Protein AF-A0A1I9G274-F1 (afdb_monomer)

Structure (mmCIF, N/CA/C/O backbone):
data_AF-A0A1I9G274-F1
#
_entry.id   AF-A0A1I9G274-F1
#
loop_
_atom_site.group_PDB
_atom_site.id
_atom_site.type_symbol
_atom_site.label_atom_id
_atom_site.label_alt_id
_atom_site.label_comp_id
_atom_site.label_asym_id
_atom_site.label_entity_id
_atom_site.label_seq_id
_atom_site.pdbx_PDB_ins_code
_atom_site.Cartn_x
_atom_site.Cartn_y
_atom_site.Cartn_z
_atom_site.occupancy
_atom_site.B_iso_or_equiv
_atom_site.auth_seq_id
_atom_site.auth_comp_id
_atom_site.auth_asym_id
_atom_site.auth_atom_id
_atom_site.pdbx_PDB_model_num
ATOM 1 N N . MET A 1 1 ? 19.471 -47.662 30.808 1.00 56.09 1 MET A N 1
ATOM 2 C CA . MET A 1 1 ? 19.824 -46.931 29.565 1.00 56.09 1 MET A CA 1
ATOM 3 C C . MET A 1 1 ? 18.676 -46.745 28.560 1.00 56.09 1 MET A C 1
ATOM 5 O O . MET A 1 1 ? 18.813 -45.872 27.722 1.00 56.09 1 MET A O 1
ATOM 9 N N . LYS A 1 2 ? 17.544 -47.475 28.617 1.00 68.25 2 LYS A N 1
ATOM 10 C CA . LYS A 1 2 ? 16.460 -47.342 27.610 1.00 68.25 2 LYS A CA 1
ATOM 11 C C . LYS A 1 2 ? 15.503 -46.151 27.814 1.00 68.25 2 LYS A C 1
ATOM 13 O O . LYS A 1 2 ? 15.007 -45.606 26.842 1.00 68.25 2 LYS A O 1
ATOM 18 N N . ILE A 1 3 ? 15.271 -45.723 29.058 1.00 71.00 3 ILE A N 1
ATOM 19 C CA . ILE A 1 3 ? 14.268 -44.688 29.387 1.00 71.00 3 ILE A CA 1
ATOM 20 C C . ILE A 1 3 ? 14.745 -43.277 29.003 1.00 71.00 3 ILE A C 1
ATOM 22 O O . ILE A 1 3 ? 13.979 -42.500 28.449 1.00 71.00 3 ILE A O 1
ATOM 26 N N . ILE A 1 4 ? 16.029 -42.972 29.219 1.00 74.38 4 ILE A N 1
ATOM 27 C CA . ILE A 1 4 ? 16.619 -41.659 28.901 1.00 74.38 4 ILE A CA 1
ATOM 28 C C . ILE A 1 4 ? 16.580 -4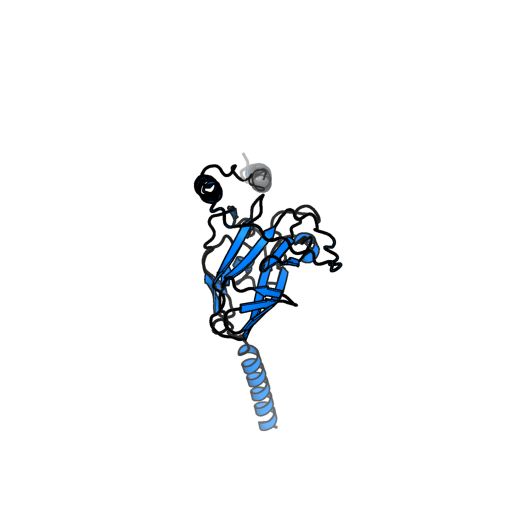1.386 27.388 1.00 74.38 4 ILE A C 1
ATOM 30 O O . ILE A 1 4 ? 16.233 -40.283 26.981 1.00 74.38 4 ILE A O 1
ATOM 34 N N . GLY A 1 5 ? 16.845 -42.403 26.559 1.00 71.25 5 GLY A N 1
ATOM 35 C CA . GLY A 1 5 ? 16.774 -42.274 25.099 1.00 71.25 5 GLY A CA 1
ATOM 36 C C . GLY A 1 5 ? 15.351 -42.065 24.568 1.00 71.25 5 GLY A C 1
ATOM 37 O O . GLY A 1 5 ? 15.164 -41.316 23.616 1.00 71.25 5 GLY A O 1
ATOM 38 N N . ILE A 1 6 ? 14.339 -42.666 25.207 1.00 76.06 6 ILE A N 1
ATOM 39 C CA . ILE A 1 6 ? 12.925 -42.469 24.840 1.00 76.06 6 ILE A CA 1
ATOM 40 C C . ILE A 1 6 ? 12.461 -41.058 25.213 1.00 76.06 6 ILE A C 1
ATOM 42 O O . ILE A 1 6 ? 11.791 -40.411 24.415 1.00 76.06 6 ILE A O 1
ATOM 46 N N . ILE A 1 7 ? 12.856 -40.558 26.389 1.00 75.75 7 ILE A N 1
ATOM 47 C CA . ILE A 1 7 ? 12.538 -39.189 26.813 1.00 75.75 7 ILE A CA 1
ATOM 48 C C . ILE A 1 7 ? 13.199 -38.180 25.871 1.00 75.75 7 ILE A C 1
ATOM 50 O O . ILE A 1 7 ? 12.520 -37.284 25.395 1.00 75.75 7 ILE A O 1
ATOM 54 N N . GLN A 1 8 ? 14.480 -38.354 25.525 1.00 73.69 8 GLN A N 1
ATOM 55 C CA . GLN A 1 8 ? 15.159 -37.469 24.571 1.00 73.69 8 GLN A CA 1
ATOM 56 C C . GLN A 1 8 ? 14.501 -37.475 23.186 1.00 73.69 8 GLN A C 1
ATOM 58 O O . GLN A 1 8 ? 14.327 -36.409 22.601 1.00 73.69 8 GLN A O 1
ATOM 63 N N . LEU A 1 9 ? 14.096 -38.643 22.679 1.00 76.00 9 LEU A N 1
ATOM 64 C CA . LEU A 1 9 ? 13.407 -38.742 21.393 1.00 76.00 9 LEU A CA 1
ATOM 65 C C . LEU A 1 9 ? 12.044 -38.036 21.429 1.00 76.00 9 LEU A C 1
ATOM 67 O O . LEU A 1 9 ? 11.754 -37.254 20.529 1.00 76.00 9 LEU A O 1
ATOM 71 N N . LEU A 1 10 ? 11.257 -38.248 22.492 1.00 77.06 10 LEU A N 1
ATOM 72 C CA . LEU A 1 10 ? 9.964 -37.586 22.691 1.00 77.06 10 LEU A CA 1
ATOM 73 C C . LEU A 1 10 ? 10.112 -36.067 22.817 1.00 77.06 10 LEU A C 1
ATOM 75 O O . LEU A 1 10 ? 9.338 -35.333 22.207 1.00 77.06 10 LEU A O 1
ATOM 79 N N . SER A 1 11 ? 11.132 -35.590 23.537 1.00 73.19 11 SER A N 1
ATOM 80 C CA . SER A 1 11 ? 11.445 -34.164 23.655 1.00 73.19 11 SER A CA 1
ATOM 81 C C . SER A 1 11 ? 11.813 -33.549 22.308 1.00 73.19 11 SER A C 1
ATOM 83 O O . SER A 1 11 ? 11.325 -32.474 21.983 1.00 73.19 11 SER A O 1
ATOM 85 N N . ILE A 1 12 ? 12.629 -34.228 21.495 1.00 76.25 12 ILE A N 1
ATOM 86 C CA . ILE A 1 12 ? 13.014 -33.743 20.161 1.00 76.25 12 ILE A CA 1
ATOM 87 C C . ILE A 1 12 ? 11.797 -33.704 19.235 1.00 76.25 12 ILE A C 1
ATOM 89 O O . ILE A 1 12 ? 11.595 -32.702 18.554 1.00 76.25 12 ILE A O 1
ATOM 93 N N . THR A 1 13 ? 10.955 -34.742 19.239 1.00 72.50 13 THR A N 1
ATOM 94 C CA . THR A 1 13 ? 9.723 -34.754 18.437 1.00 72.50 13 THR A CA 1
ATOM 95 C C . THR A 1 13 ? 8.712 -33.721 18.912 1.00 72.50 13 THR A C 1
ATOM 97 O O . THR A 1 13 ? 8.051 -33.117 18.081 1.00 72.50 13 THR A O 1
ATOM 100 N N . PHE A 1 14 ? 8.615 -33.468 20.220 1.00 70.12 14 PHE A N 1
ATOM 101 C CA . PHE A 1 14 ? 7.739 -32.440 20.778 1.00 70.12 14 PHE A CA 1
ATOM 102 C C . PHE A 1 14 ? 8.240 -31.034 20.444 1.00 70.12 14 PHE A C 1
ATOM 104 O O . PHE A 1 14 ? 7.438 -30.184 20.093 1.00 70.12 14 PHE A O 1
ATOM 111 N N . VAL A 1 15 ? 9.553 -30.796 20.474 1.00 64.62 15 VAL A N 1
ATOM 112 C CA . VAL A 1 15 ? 10.152 -29.527 20.037 1.00 64.62 15 VAL A CA 1
ATOM 113 C C . VAL A 1 15 ? 9.966 -29.335 18.530 1.00 64.62 15 VAL A C 1
ATOM 115 O O . VAL A 1 15 ? 9.561 -28.260 18.116 1.00 64.62 15 VAL A O 1
ATOM 118 N N . HIS A 1 16 ? 10.153 -30.368 17.702 1.00 60.16 16 HIS A N 1
ATOM 119 C CA . HIS A 1 16 ? 9.840 -30.292 16.267 1.00 60.16 16 HIS A CA 1
ATOM 120 C C . HIS A 1 16 ? 8.344 -30.065 16.005 1.00 60.16 16 HIS A C 1
ATOM 122 O O . HIS A 1 16 ? 7.985 -29.275 15.139 1.00 60.16 16 HIS A O 1
ATOM 128 N N . PHE A 1 17 ? 7.463 -30.718 16.761 1.00 61.75 17 PHE A N 1
ATOM 129 C CA . PHE A 1 17 ? 6.015 -30.531 16.667 1.00 61.75 17 PHE A CA 1
ATOM 130 C C . PHE A 1 17 ? 5.592 -29.124 17.123 1.00 61.75 17 PHE A C 1
ATOM 132 O O . PHE A 1 17 ? 4.815 -28.460 16.452 1.00 61.75 17 PHE A O 1
ATOM 139 N N . ALA A 1 18 ? 6.172 -28.614 18.210 1.00 57.50 18 ALA A N 1
ATOM 140 C CA . ALA A 1 18 ? 5.934 -27.260 18.701 1.00 57.50 18 ALA A CA 1
ATOM 141 C C . ALA A 1 18 ? 6.493 -26.184 17.752 1.00 57.50 18 ALA A C 1
ATOM 143 O O . ALA A 1 18 ? 5.846 -25.161 17.564 1.00 57.50 18 ALA A O 1
ATOM 144 N N . LEU A 1 19 ? 7.645 -26.422 17.105 1.00 55.09 19 LEU A N 1
ATOM 145 C CA . LEU A 1 19 ? 8.178 -25.527 16.069 1.00 55.09 19 LEU A CA 1
ATOM 146 C C . LEU A 1 19 ? 7.389 -25.599 14.751 1.00 55.09 19 LEU A C 1
ATOM 148 O O . LEU A 1 19 ? 7.323 -24.601 14.045 1.00 55.09 19 LEU A O 1
ATOM 152 N N . THR A 1 20 ? 6.779 -26.740 14.415 1.00 53.53 20 THR A N 1
ATOM 153 C CA . THR A 1 20 ? 5.933 -26.877 13.208 1.00 53.53 20 THR A CA 1
ATOM 154 C C . THR A 1 20 ? 4.510 -26.347 13.402 1.00 53.53 20 THR A C 1
ATOM 156 O O . THR A 1 20 ? 3.833 -26.070 12.417 1.00 53.53 20 THR A O 1
ATOM 159 N N . LEU A 1 21 ? 4.064 -26.154 14.648 1.00 49.97 21 LEU A N 1
ATOM 160 C CA . LEU A 1 21 ? 2.773 -25.545 14.988 1.00 49.97 21 LEU A CA 1
ATOM 161 C C . LEU A 1 21 ? 2.792 -24.013 15.045 1.00 49.97 21 LEU A C 1
ATOM 163 O O . LEU A 1 21 ? 1.736 -23.408 15.208 1.00 49.97 21 LEU A O 1
ATOM 167 N N . ALA A 1 22 ? 3.946 -23.367 14.884 1.00 52.50 22 ALA A N 1
ATOM 168 C CA . ALA A 1 22 ? 4.041 -21.909 14.866 1.00 52.50 22 ALA A CA 1
ATOM 169 C C . ALA A 1 22 ? 3.660 -21.298 13.501 1.00 52.50 22 ALA A C 1
ATOM 171 O O . ALA A 1 22 ? 4.231 -20.290 13.095 1.00 52.50 22 ALA A O 1
ATOM 172 N N . ASN A 1 23 ? 2.690 -21.885 12.792 1.00 55.84 23 ASN A N 1
ATOM 173 C CA . ASN A 1 23 ? 1.983 -21.145 11.752 1.00 55.84 23 ASN A CA 1
ATOM 174 C C . ASN A 1 23 ? 1.070 -20.159 12.484 1.00 55.84 23 ASN A C 1
ATOM 176 O O . ASN A 1 23 ? 0.013 -20.536 12.991 1.00 55.84 23 ASN A O 1
ATOM 180 N N . VAL A 1 24 ? 1.531 -18.916 12.620 1.00 62.94 24 VAL A N 1
ATOM 181 C CA . VAL A 1 24 ? 0.729 -17.832 13.185 1.00 62.94 24 VAL A CA 1
ATOM 182 C C . VAL A 1 24 ? -0.410 -17.574 12.204 1.00 62.94 24 VAL A C 1
ATOM 184 O O . VAL A 1 24 ? -0.212 -16.957 11.163 1.00 62.94 24 VAL A O 1
ATOM 187 N N . PHE A 1 25 ? -1.597 -18.097 12.509 1.00 73.06 25 PHE A N 1
ATOM 188 C CA . PHE A 1 25 ? -2.799 -17.793 11.743 1.00 73.06 25 PHE A CA 1
ATOM 189 C C . PHE A 1 25 ? -3.206 -16.353 12.058 1.00 73.06 25 PHE A C 1
ATOM 191 O O . PHE A 1 25 ? -3.730 -16.066 13.134 1.00 73.06 25 PHE A O 1
ATOM 198 N N . LEU A 1 26 ? -2.891 -15.437 11.147 1.00 76.75 26 LEU A N 1
ATOM 199 C CA . LEU A 1 26 ? -3.193 -14.015 11.287 1.00 76.75 26 LEU A CA 1
ATOM 200 C C . LEU A 1 26 ? -4.589 -13.667 10.775 1.00 76.75 26 LEU A C 1
ATOM 202 O O . LEU A 1 26 ? -5.084 -12.607 11.139 1.00 76.75 26 LEU A O 1
ATOM 206 N N . GLY A 1 27 ? -5.221 -14.541 9.983 1.00 69.81 27 GLY A N 1
ATOM 207 C CA . GLY A 1 27 ? -6.491 -14.266 9.301 1.00 69.81 27 GLY A CA 1
ATOM 208 C C . GLY A 1 27 ? -7.584 -13.660 10.188 1.00 69.81 27 GLY A C 1
ATOM 209 O O . GLY A 1 27 ? -8.247 -12.719 9.765 1.00 69.81 27 GLY A O 1
ATOM 210 N N . ASP A 1 28 ? -7.714 -14.121 11.436 1.00 72.88 28 ASP A N 1
ATOM 211 C CA . ASP A 1 28 ? -8.744 -13.641 12.373 1.00 72.88 28 ASP A CA 1
ATOM 212 C C . ASP A 1 28 ? -8.497 -12.215 12.904 1.00 72.88 28 ASP A C 1
ATOM 214 O O . ASP A 1 28 ? -9.424 -11.572 13.392 1.00 72.88 28 ASP A O 1
ATOM 218 N N . ASN A 1 29 ? -7.267 -11.703 12.801 1.00 83.19 29 ASN A N 1
ATOM 219 C CA . ASN A 1 29 ? -6.878 -10.369 13.276 1.00 83.19 29 ASN A CA 1
ATOM 220 C C . ASN A 1 29 ? -6.738 -9.348 12.134 1.00 83.19 29 ASN A C 1
ATOM 222 O O . ASN A 1 29 ? -6.254 -8.236 12.352 1.00 83.19 29 ASN A O 1
ATOM 226 N N . ILE A 1 30 ? -7.128 -9.713 10.909 1.00 92.62 30 ILE A N 1
ATOM 227 C CA . ILE A 1 30 ? -7.072 -8.816 9.756 1.00 92.62 30 ILE A CA 1
ATOM 228 C C . ILE A 1 30 ? -8.404 -8.105 9.596 1.00 92.62 30 ILE A C 1
ATOM 230 O O . ILE A 1 30 ? -9.427 -8.709 9.289 1.00 92.62 30 ILE A O 1
ATOM 234 N N . TYR A 1 31 ? -8.364 -6.786 9.747 1.00 93.69 31 TYR A N 1
ATOM 235 C CA . TYR A 1 31 ? -9.518 -5.938 9.486 1.00 93.69 31 TYR A CA 1
ATOM 236 C C . TYR A 1 31 ? -9.775 -5.752 7.980 1.00 93.69 31 TYR A C 1
ATOM 238 O O . TYR A 1 31 ? -10.917 -5.813 7.526 1.00 93.69 31 TYR A O 1
ATOM 246 N N . TYR A 1 32 ? -8.714 -5.524 7.196 1.00 94.88 32 TYR A N 1
ATOM 247 C CA . TYR A 1 32 ? -8.808 -5.260 5.761 1.00 94.88 32 TYR A CA 1
ATOM 248 C C . TYR A 1 32 ? -7.490 -5.587 5.048 1.00 94.88 32 TYR A C 1
ATOM 250 O O . TYR A 1 32 ? -6.419 -5.255 5.553 1.00 94.88 32 TYR A O 1
ATOM 258 N N . ALA A 1 33 ? -7.560 -6.211 3.869 1.00 97.00 33 ALA A N 1
ATOM 259 C CA . ALA A 1 33 ? -6.393 -6.550 3.053 1.00 97.00 33 ALA A CA 1
ATOM 260 C C . ALA A 1 33 ? -6.758 -6.576 1.562 1.00 97.00 33 ALA A C 1
ATOM 262 O O . ALA A 1 33 ? -7.763 -7.176 1.187 1.00 97.00 33 ALA A O 1
ATOM 263 N N . VAL A 1 34 ? -5.939 -5.954 0.710 1.00 97.94 34 VAL A N 1
ATOM 264 C CA . VAL A 1 34 ? -6.152 -5.845 -0.746 1.00 97.94 34 VAL A CA 1
ATOM 265 C C . VAL A 1 34 ? -4.903 -6.303 -1.485 1.00 97.94 34 VAL A C 1
ATOM 267 O O . VAL A 1 34 ? -3.798 -5.916 -1.114 1.00 97.94 34 VAL A O 1
ATOM 270 N N . ASN A 1 35 ? -5.083 -7.101 -2.538 1.00 98.00 35 ASN A N 1
ATOM 271 C CA . ASN A 1 35 ? -4.021 -7.403 -3.490 1.00 98.00 35 ASN A CA 1
ATOM 272 C C . ASN A 1 35 ? -4.041 -6.373 -4.631 1.00 98.00 35 ASN A C 1
ATOM 274 O O . ASN A 1 35 ? -4.800 -6.526 -5.588 1.00 98.00 35 ASN A O 1
ATOM 278 N N . CYS A 1 36 ? -3.256 -5.303 -4.504 1.00 97.31 36 CYS A N 1
ATOM 279 C CA . CYS A 1 36 ? -3.219 -4.195 -5.461 1.00 97.31 36 CYS A CA 1
ATOM 280 C C . CYS A 1 36 ? -2.861 -4.683 -6.877 1.00 97.31 36 CYS A C 1
ATOM 282 O O . CYS A 1 36 ? -1.884 -5.400 -7.074 1.00 97.31 36 CYS A O 1
ATOM 284 N N . GLY A 1 37 ? -3.663 -4.300 -7.868 1.00 94.88 37 GLY A N 1
ATOM 285 C CA . GLY A 1 37 ? -3.546 -4.733 -9.261 1.00 94.88 37 GLY A CA 1
ATOM 286 C C . GLY A 1 37 ? -3.905 -6.193 -9.534 1.00 94.88 37 GLY A C 1
ATOM 287 O O . GLY A 1 37 ? -3.852 -6.625 -10.682 1.00 94.88 37 GLY A O 1
ATOM 288 N N . GLY A 1 38 ? -4.259 -6.963 -8.505 1.00 94.81 38 GLY A N 1
ATOM 289 C CA . GLY A 1 38 ? -4.401 -8.408 -8.591 1.00 94.81 38 GLY A CA 1
ATOM 290 C C . GLY A 1 38 ? -5.788 -8.933 -8.233 1.00 94.81 38 GLY A C 1
ATOM 291 O O . GLY A 1 38 ? -6.696 -8.221 -7.794 1.00 94.81 38 GLY A O 1
ATOM 292 N N . LEU A 1 39 ? -5.941 -10.243 -8.424 1.00 96.94 39 LEU A N 1
ATOM 293 C CA . LEU A 1 39 ? -7.103 -11.001 -7.964 1.00 96.94 39 LEU A CA 1
ATOM 294 C C . LEU A 1 39 ? -6.984 -11.329 -6.469 1.00 96.94 39 LEU A C 1
ATOM 296 O O . LEU A 1 39 ? -5.912 -11.210 -5.873 1.00 96.94 39 LEU A O 1
ATOM 300 N N . ALA A 1 40 ? -8.093 -11.775 -5.875 1.00 97.44 40 ALA A N 1
ATOM 301 C CA . ALA A 1 40 ? -8.122 -12.208 -4.483 1.00 97.44 40 ALA A CA 1
ATOM 302 C C . ALA A 1 40 ? -7.145 -13.369 -4.234 1.00 97.44 40 ALA A C 1
ATOM 304 O O . ALA A 1 40 ? -6.989 -14.257 -5.077 1.00 97.44 40 ALA A O 1
ATOM 305 N N . HIS A 1 41 ? -6.514 -13.369 -3.063 1.00 95.31 41 HIS A N 1
ATOM 306 C CA . HIS A 1 41 ? -5.514 -14.355 -2.667 1.00 95.31 41 HIS A CA 1
ATOM 307 C C . HIS A 1 41 ? -5.556 -14.584 -1.153 1.00 95.31 41 HIS A C 1
ATOM 309 O O . HIS A 1 41 ? -5.848 -13.671 -0.388 1.00 95.31 41 HIS A O 1
ATOM 315 N N . THR A 1 42 ? -5.248 -15.799 -0.706 1.00 96.19 42 THR A N 1
ATOM 316 C CA . THR A 1 42 ? -5.068 -16.101 0.717 1.00 96.19 42 THR A CA 1
ATOM 317 C C . THR A 1 42 ? -3.641 -16.554 0.940 1.00 96.19 42 THR A C 1
ATOM 319 O O . THR A 1 42 ? -3.226 -17.537 0.326 1.00 96.19 42 THR A O 1
ATOM 322 N N . ASP A 1 43 ? -2.929 -15.829 1.800 1.00 94.50 43 ASP A N 1
ATOM 323 C CA . ASP A 1 43 ? -1.528 -16.110 2.096 1.00 94.50 43 ASP A CA 1
ATOM 324 C C . ASP A 1 43 ? -1.366 -17.331 3.020 1.00 94.50 43 ASP A C 1
ATOM 326 O O . ASP A 1 43 ? -2.333 -17.909 3.536 1.00 94.50 43 ASP A O 1
ATOM 330 N N . LEU A 1 44 ? -0.118 -17.721 3.273 1.00 93.19 44 LEU A N 1
ATOM 331 C CA . LEU A 1 44 ? 0.204 -18.841 4.160 1.00 93.19 44 LEU A CA 1
ATOM 332 C C . LEU A 1 44 ? -0.188 -18.635 5.626 1.00 93.19 44 LEU A C 1
ATOM 334 O O . LEU A 1 44 ? -0.321 -19.618 6.360 1.00 93.19 44 LEU A O 1
ATOM 338 N N . ASN A 1 45 ? -0.379 -17.388 6.054 1.00 89.88 45 ASN A N 1
ATOM 339 C CA . ASN A 1 45 ? -0.817 -17.035 7.403 1.00 89.88 45 ASN A CA 1
ATOM 340 C C . ASN A 1 45 ? -2.351 -16.963 7.507 1.00 89.88 45 ASN A C 1
ATOM 342 O O . ASN A 1 45 ? -2.883 -16.639 8.571 1.00 89.88 45 ASN A O 1
ATOM 346 N N . GLY A 1 46 ? -3.073 -17.276 6.426 1.00 91.06 46 GLY A N 1
ATOM 347 C CA . GLY A 1 46 ? -4.531 -17.256 6.372 1.00 91.06 46 GLY A CA 1
ATOM 348 C C . GLY A 1 46 ? -5.136 -15.867 6.176 1.00 91.06 46 GLY A C 1
ATOM 349 O O . GLY A 1 46 ? -6.345 -15.710 6.340 1.00 91.06 46 GLY A O 1
ATOM 350 N N . VAL A 1 47 ? -4.334 -14.859 5.828 1.00 94.50 47 VAL A N 1
ATOM 351 C CA . VAL A 1 47 ? -4.817 -13.518 5.498 1.00 94.50 47 VAL A CA 1
ATOM 352 C C . VAL A 1 47 ? -5.478 -13.552 4.128 1.00 94.50 47 VAL A C 1
ATOM 354 O O . VAL A 1 47 ? -4.833 -13.834 3.120 1.00 94.50 47 VAL A O 1
ATOM 357 N N . HIS A 1 48 ? -6.775 -13.252 4.079 1.00 95.44 48 HIS A N 1
ATOM 358 C CA . HIS A 1 48 ? -7.510 -13.143 2.824 1.00 95.44 48 HIS A CA 1
ATOM 359 C C . HIS A 1 48 ? -7.420 -11.718 2.263 1.00 95.44 48 HIS A C 1
ATOM 361 O O . HIS A 1 48 ? -8.107 -10.804 2.720 1.00 95.44 48 HIS A O 1
ATOM 367 N N . TYR A 1 49 ? -6.605 -11.555 1.227 1.00 97.56 49 TYR A N 1
ATOM 368 C CA . TYR A 1 49 ? -6.530 -10.360 0.401 1.00 97.56 49 TYR A CA 1
ATOM 369 C C . TYR A 1 49 ? -7.672 -10.374 -0.611 1.00 97.56 49 TYR A C 1
ATOM 371 O O . TYR A 1 49 ? -7.775 -11.282 -1.439 1.00 97.56 49 TYR A O 1
ATOM 379 N N . GLN A 1 50 ? -8.531 -9.359 -0.580 1.00 97.56 50 GLN A N 1
ATOM 380 C CA . GLN A 1 50 ? -9.544 -9.192 -1.617 1.00 97.56 50 GLN A CA 1
ATOM 381 C C . GLN A 1 50 ? -8.907 -8.718 -2.933 1.00 97.56 50 GLN A C 1
ATOM 383 O O . GLN A 1 50 ? -7.823 -8.128 -2.939 1.00 97.56 50 GLN A O 1
ATOM 388 N N . ALA A 1 51 ? -9.600 -8.962 -4.047 1.00 97.94 51 ALA A N 1
ATOM 389 C CA . ALA A 1 51 ? -9.208 -8.415 -5.343 1.00 97.94 51 ALA A CA 1
ATOM 390 C C . ALA A 1 51 ? -9.218 -6.883 -5.303 1.00 97.94 51 ALA A C 1
ATOM 392 O O . ALA A 1 51 ? -10.032 -6.286 -4.592 1.00 97.94 51 ALA A O 1
ATOM 393 N N . ASP A 1 52 ? -8.342 -6.259 -6.083 1.00 97.81 52 ASP A N 1
ATOM 394 C CA . ASP A 1 52 ? -8.227 -4.807 -6.116 1.00 97.81 52 ASP A CA 1
ATOM 395 C C . ASP A 1 52 ? -9.554 -4.127 -6.513 1.00 97.81 52 ASP A C 1
ATOM 397 O O . ASP A 1 52 ? -10.049 -4.338 -7.629 1.00 97.81 52 ASP A O 1
ATOM 401 N N . PRO A 1 53 ? -10.158 -3.310 -5.626 1.00 95.69 53 PRO A N 1
ATOM 402 C CA . PRO A 1 53 ? -11.402 -2.620 -5.937 1.00 95.69 53 PRO A CA 1
ATOM 403 C C . PRO A 1 53 ? -11.191 -1.385 -6.824 1.00 95.69 53 PRO A C 1
ATOM 405 O O . PRO A 1 53 ? -12.163 -0.882 -7.395 1.00 95.69 53 PRO A O 1
ATOM 408 N N . LEU A 1 54 ? -9.962 -0.866 -6.923 1.00 92.62 54 LEU A N 1
ATOM 409 C CA . LEU A 1 54 ? -9.698 0.429 -7.529 1.00 92.62 54 LEU A CA 1
ATOM 410 C C . LEU A 1 54 ? -9.813 0.365 -9.060 1.00 92.62 54 LEU A C 1
ATOM 412 O O . LEU A 1 54 ? -9.415 -0.602 -9.717 1.00 92.62 54 LEU A O 1
ATOM 416 N N . ARG A 1 55 ? -10.405 1.415 -9.633 1.00 92.75 55 ARG A N 1
ATOM 417 C CA . ARG A 1 55 ? -10.597 1.581 -11.085 1.00 92.75 55 ARG A CA 1
ATOM 418 C C . ARG A 1 55 ? -9.657 2.620 -11.693 1.00 92.75 55 ARG A C 1
ATOM 420 O O . ARG A 1 55 ? -9.440 2.581 -12.894 1.00 92.75 55 ARG A O 1
ATOM 427 N N . VAL A 1 56 ? -9.115 3.499 -10.854 1.00 92.50 56 VAL A N 1
ATOM 428 C CA . VAL A 1 56 ? -8.129 4.524 -11.206 1.00 92.50 56 VAL A CA 1
ATOM 429 C C . VAL A 1 56 ? -6.749 3.880 -11.310 1.00 92.50 56 VAL A C 1
ATOM 431 O O . VAL A 1 56 ? -6.411 3.015 -10.500 1.00 92.50 56 VAL A O 1
ATOM 434 N N . GLY A 1 57 ? -5.957 4.278 -12.301 1.00 90.19 57 GLY A N 1
ATOM 435 C CA . GLY A 1 57 ? -4.650 3.684 -12.590 1.00 90.19 57 GLY A CA 1
ATOM 436 C C . GLY A 1 57 ? -4.720 2.325 -13.275 1.00 90.19 57 GLY A C 1
ATOM 437 O O . GLY A 1 57 ? -5.790 1.760 -13.510 1.00 90.19 57 GLY A O 1
ATOM 438 N N . ILE A 1 58 ? -3.548 1.786 -13.591 1.00 91.31 58 ILE A N 1
ATOM 439 C CA . ILE A 1 58 ? -3.393 0.566 -14.376 1.00 91.31 58 ILE A CA 1
ATOM 440 C C . ILE A 1 58 ? -2.989 -0.586 -13.456 1.00 91.31 58 ILE A C 1
ATOM 442 O O . ILE A 1 58 ? -1.994 -0.512 -12.735 1.00 91.31 58 ILE A O 1
ATOM 446 N N . ALA A 1 59 ? -3.778 -1.659 -13.499 1.00 94.69 59 ALA A N 1
ATOM 447 C CA . ALA A 1 59 ? -3.431 -2.942 -12.901 1.00 94.69 59 ALA A CA 1
ATOM 448 C C . ALA A 1 59 ? -2.453 -3.692 -13.815 1.00 94.69 59 ALA A C 1
ATOM 450 O O . ALA A 1 59 ? -2.672 -3.774 -15.024 1.00 94.69 59 ALA A O 1
ATOM 451 N N . SER A 1 60 ? -1.394 -4.248 -13.238 1.00 92.38 60 SER A N 1
ATOM 452 C CA . SER A 1 60 ? -0.311 -4.912 -13.960 1.00 92.38 60 SER A CA 1
ATOM 453 C C . SER A 1 60 ? 0.151 -6.148 -13.193 1.00 92.38 60 SER A C 1
ATOM 455 O O . SER A 1 60 ? 0.272 -6.125 -11.971 1.00 92.38 60 SER A O 1
ATOM 457 N N . ASP A 1 61 ? 0.423 -7.237 -13.908 1.00 93.94 61 ASP A N 1
ATOM 458 C CA . ASP A 1 61 ? 1.048 -8.461 -13.396 1.00 93.94 61 ASP A CA 1
ATOM 459 C C . ASP A 1 61 ? 2.499 -8.599 -13.880 1.00 93.94 61 ASP A C 1
ATOM 461 O O . ASP A 1 61 ? 3.070 -9.691 -13.909 1.00 93.94 61 ASP A O 1
ATOM 465 N N . PHE A 1 62 ? 3.118 -7.487 -14.274 1.00 91.56 62 PHE A N 1
ATOM 466 C CA . PHE A 1 62 ? 4.439 -7.450 -14.887 1.00 91.56 62 PHE A CA 1
ATOM 467 C C . PHE A 1 62 ? 5.549 -8.060 -14.017 1.00 91.56 62 PHE A C 1
ATOM 469 O O . PHE A 1 62 ? 6.576 -8.500 -14.549 1.00 91.56 62 PHE A O 1
ATOM 476 N N . GLY A 1 63 ? 5.352 -8.126 -12.697 1.00 93.12 63 GLY A N 1
ATOM 477 C CA . GLY A 1 63 ? 6.239 -8.806 -11.757 1.00 93.12 63 GLY A CA 1
ATOM 478 C C . GLY A 1 63 ? 6.176 -10.335 -11.818 1.00 93.12 63 GLY A C 1
ATOM 479 O O . GLY A 1 63 ? 7.103 -10.990 -11.350 1.00 93.12 63 GLY A O 1
ATOM 480 N N . SER A 1 64 ? 5.154 -10.931 -12.440 1.00 94.38 64 SER A N 1
ATOM 481 C CA . SER A 1 64 ? 4.956 -12.393 -12.523 1.00 94.38 64 SER A CA 1
ATOM 482 C C . SER A 1 64 ? 6.103 -13.152 -13.202 1.00 94.38 64 SER A C 1
ATOM 484 O O . SER A 1 64 ? 6.326 -14.331 -12.929 1.00 94.38 64 SER A O 1
ATOM 486 N N . ARG A 1 65 ? 6.879 -12.473 -14.055 1.00 92.88 65 ARG A N 1
ATOM 487 C CA . ARG A 1 65 ? 8.089 -13.014 -14.704 1.00 92.88 65 ARG A CA 1
ATOM 488 C C . ARG A 1 65 ? 9.344 -12.975 -13.830 1.00 92.88 65 ARG A C 1
ATOM 490 O O . ARG A 1 65 ? 10.388 -13.469 -14.252 1.00 92.88 65 ARG A O 1
ATOM 497 N N . LEU A 1 66 ? 9.261 -12.385 -12.639 1.00 93.62 66 LEU A N 1
ATOM 498 C CA . LEU A 1 66 ? 10.351 -12.310 -11.675 1.00 93.62 66 LEU A CA 1
ATOM 499 C C . LEU A 1 66 ? 10.150 -13.336 -10.559 1.00 93.62 66 LEU A C 1
ATOM 501 O O . LEU A 1 66 ? 9.042 -13.553 -10.066 1.00 93.62 66 LEU A O 1
ATOM 505 N N . THR A 1 67 ? 11.259 -13.909 -10.102 1.00 96.94 67 THR A N 1
ATOM 506 C CA . THR A 1 67 ? 11.302 -14.571 -8.798 1.00 96.94 67 THR A CA 1
ATOM 507 C C . THR A 1 67 ? 11.410 -13.495 -7.728 1.00 96.94 67 THR A C 1
ATOM 509 O O . THR A 1 67 ? 12.417 -12.788 -7.681 1.00 96.94 67 THR A O 1
ATOM 512 N N . ILE A 1 68 ? 10.400 -13.384 -6.864 1.00 97.75 68 ILE A N 1
ATOM 513 C CA . ILE A 1 68 ? 10.421 -12.405 -5.777 1.00 97.75 68 ILE A CA 1
ATOM 514 C C . ILE A 1 68 ? 11.285 -12.916 -4.621 1.00 97.75 68 ILE A C 1
ATOM 516 O O . ILE A 1 68 ? 11.086 -14.012 -4.098 1.00 97.75 68 ILE A O 1
ATOM 520 N N . MET A 1 69 ? 12.254 -12.104 -4.215 1.00 98.00 69 MET A N 1
ATOM 521 C CA . MET A 1 69 ? 13.160 -12.367 -3.101 1.00 98.00 69 MET A CA 1
ATOM 522 C C . MET A 1 69 ? 12.565 -11.867 -1.778 1.00 98.00 69 MET A C 1
ATOM 524 O O . MET A 1 69 ? 11.811 -10.900 -1.762 1.00 98.00 69 MET A O 1
ATOM 528 N N . ARG A 1 70 ? 12.983 -12.471 -0.653 1.00 96.94 70 ARG A N 1
ATOM 529 C CA . ARG A 1 70 ? 12.545 -12.151 0.730 1.00 96.94 70 ARG A CA 1
ATOM 530 C C . ARG A 1 70 ? 11.078 -12.469 1.058 1.00 96.94 70 ARG A C 1
ATOM 532 O O . ARG A 1 70 ? 10.582 -12.028 2.088 1.00 96.94 70 ARG A O 1
ATOM 539 N N . VAL A 1 71 ? 10.422 -13.288 0.244 1.00 95.50 71 VAL A N 1
ATOM 540 C CA . VAL A 1 71 ? 9.066 -13.798 0.488 1.00 95.50 71 VAL A CA 1
ATOM 541 C C . VAL A 1 71 ? 9.029 -15.306 0.231 1.00 95.50 71 VAL A C 1
ATOM 543 O O . VAL A 1 71 ? 9.871 -15.834 -0.501 1.00 95.50 71 VAL A O 1
ATOM 546 N N . ASP A 1 72 ? 8.081 -16.018 0.844 1.00 95.56 72 ASP A N 1
ATOM 547 C CA . ASP A 1 72 ? 7.798 -17.399 0.447 1.00 95.56 72 ASP A CA 1
ATOM 548 C C . ASP A 1 72 ? 7.245 -17.406 -0.993 1.00 95.56 72 ASP A C 1
ATOM 550 O O . ASP A 1 72 ? 6.351 -16.615 -1.301 1.00 95.56 72 ASP A O 1
ATOM 554 N N . PRO A 1 73 ? 7.725 -18.288 -1.888 1.00 94.94 73 PRO A N 1
ATOM 555 C CA . PRO A 1 73 ? 7.262 -18.332 -3.275 1.00 94.94 73 PRO A CA 1
ATOM 556 C C . PRO A 1 73 ? 5.747 -18.491 -3.449 1.00 94.94 73 PRO A C 1
ATOM 558 O O . PRO A 1 73 ? 5.216 -18.105 -4.485 1.00 94.94 73 PRO A O 1
ATOM 561 N N . ARG A 1 74 ? 5.043 -19.066 -2.465 1.00 93.94 74 ARG A N 1
ATOM 562 C CA . ARG A 1 74 ? 3.582 -19.244 -2.515 1.00 93.94 74 ARG A CA 1
ATOM 563 C C . ARG A 1 74 ? 2.818 -17.933 -2.320 1.00 93.94 74 ARG A C 1
ATOM 565 O O . ARG A 1 74 ? 1.744 -17.793 -2.896 1.00 93.94 74 ARG A O 1
ATOM 572 N N . ASP A 1 75 ? 3.414 -16.985 -1.603 1.00 95.44 75 ASP A N 1
ATOM 573 C CA . ASP A 1 75 ? 2.856 -15.652 -1.345 1.00 95.44 75 ASP A CA 1
ATOM 574 C C . ASP A 1 75 ? 3.485 -14.584 -2.259 1.00 95.44 75 ASP A C 1
ATOM 576 O O . ASP A 1 75 ? 3.144 -13.404 -2.182 1.00 95.44 75 ASP A O 1
ATOM 580 N N . ALA A 1 76 ? 4.391 -14.983 -3.163 1.00 96.44 76 ALA A N 1
ATOM 581 C CA . ALA A 1 76 ? 5.063 -14.077 -4.093 1.00 96.44 76 ALA A CA 1
ATOM 582 C C . ALA A 1 76 ? 4.078 -13.293 -4.972 1.00 96.44 76 ALA A C 1
ATOM 584 O O . ALA A 1 76 ? 4.388 -12.171 -5.363 1.00 96.44 76 ALA A O 1
ATOM 585 N N . ILE A 1 77 ? 2.882 -13.838 -5.225 1.00 96.19 77 ILE A N 1
ATOM 586 C CA . ILE A 1 77 ? 1.831 -13.168 -5.999 1.00 96.19 77 ILE A CA 1
ATOM 587 C C . ILE A 1 77 ? 1.483 -11.780 -5.444 1.00 96.19 77 ILE A C 1
ATOM 589 O O . ILE A 1 77 ? 1.249 -10.866 -6.228 1.00 96.19 77 ILE A O 1
ATOM 593 N N . LEU A 1 78 ? 1.557 -11.591 -4.119 1.00 97.56 78 LEU A N 1
ATOM 594 C CA . LEU A 1 78 ? 1.295 -10.312 -3.443 1.00 97.56 78 LEU A CA 1
ATOM 595 C C . LEU A 1 78 ? 2.321 -9.214 -3.774 1.00 97.56 78 LEU A C 1
ATOM 597 O O . LEU A 1 78 ? 2.123 -8.057 -3.421 1.00 97.56 78 LEU A O 1
ATOM 601 N N . TYR A 1 79 ? 3.424 -9.583 -4.426 1.00 98.31 79 TYR A N 1
ATOM 602 C CA . TYR A 1 79 ? 4.499 -8.693 -4.866 1.00 98.31 79 TYR A CA 1
ATOM 603 C C . TYR A 1 79 ? 4.716 -8.751 -6.388 1.00 98.31 79 TYR A C 1
ATOM 605 O O . TYR A 1 79 ? 5.601 -8.075 -6.908 1.00 98.31 79 TYR A O 1
ATOM 613 N N . GLN A 1 80 ? 3.957 -9.588 -7.103 1.00 97.19 80 GLN A N 1
ATOM 614 C CA . GLN A 1 80 ? 4.050 -9.748 -8.557 1.00 97.19 80 GLN A CA 1
ATOM 615 C C . GLN A 1 80 ? 2.982 -8.952 -9.309 1.00 97.19 80 GLN A C 1
ATOM 617 O O . GLN A 1 80 ? 3.181 -8.657 -10.489 1.00 97.19 80 GLN A O 1
ATOM 622 N N . THR A 1 81 ? 1.876 -8.618 -8.642 1.00 96.81 81 THR A N 1
ATOM 623 C CA . THR A 1 81 ? 0.872 -7.681 -9.147 1.00 96.81 81 THR A CA 1
ATOM 624 C C . THR A 1 81 ? 1.069 -6.300 -8.541 1.00 96.81 81 THR A C 1
ATOM 626 O O . THR A 1 81 ? 1.478 -6.161 -7.389 1.00 96.81 81 THR A O 1
ATOM 629 N N . GLU A 1 82 ? 0.773 -5.273 -9.323 1.00 95.12 82 GLU A N 1
ATOM 630 C CA . GLU A 1 82 ? 0.869 -3.882 -8.910 1.00 95.12 82 GLU A CA 1
ATOM 631 C C . GLU A 1 82 ? -0.280 -3.066 -9.496 1.00 95.12 82 GLU A C 1
ATOM 633 O O . GLU A 1 82 ? -0.844 -3.386 -10.548 1.00 95.12 82 GLU A O 1
ATOM 638 N N . ARG A 1 83 ? -0.556 -1.938 -8.851 1.00 95.50 83 ARG A N 1
ATOM 639 C CA . ARG A 1 83 ? -1.267 -0.837 -9.481 1.00 95.50 83 ARG A CA 1
ATOM 640 C C . ARG A 1 83 ? -0.334 0.350 -9.580 1.00 95.50 83 ARG A C 1
ATOM 642 O O . ARG A 1 83 ? 0.198 0.785 -8.560 1.00 95.50 83 ARG A O 1
ATOM 649 N N . TYR A 1 84 ? -0.181 0.877 -10.785 1.00 92.12 84 TYR A N 1
ATOM 650 C CA . TYR A 1 84 ? 0.586 2.089 -11.028 1.00 92.12 84 TYR A CA 1
ATOM 651 C C . TYR A 1 84 ? -0.288 3.167 -11.665 1.00 92.12 84 TYR A C 1
ATOM 653 O O . TYR A 1 84 ? -1.355 2.898 -12.219 1.00 92.12 84 TYR A O 1
ATOM 661 N N . HIS A 1 85 ? 0.183 4.403 -11.584 1.00 91.75 85 HIS A N 1
ATOM 662 C CA . HIS A 1 85 ? -0.414 5.553 -12.243 1.00 91.75 85 HIS A CA 1
ATOM 663 C C . HIS A 1 85 ? 0.684 6.577 -12.532 1.00 91.75 85 HIS A C 1
ATOM 665 O O . HIS A 1 85 ? 1.729 6.575 -11.881 1.00 91.75 85 HIS A O 1
ATOM 671 N N . THR A 1 86 ? 0.458 7.453 -13.507 1.00 87.06 86 THR A N 1
ATOM 672 C CA . THR A 1 86 ? 1.312 8.626 -13.762 1.00 87.06 86 THR A CA 1
ATOM 673 C C . THR A 1 86 ? 1.021 9.816 -12.848 1.00 87.06 86 THR A C 1
ATOM 675 O O . THR A 1 86 ? 1.843 10.727 -12.805 1.00 87.06 86 THR A O 1
ATOM 678 N N . GLU A 1 87 ? -0.102 9.772 -12.129 1.00 88.94 87 GLU A N 1
ATOM 679 C CA . GLU A 1 87 ? -0.652 10.810 -11.252 1.00 88.94 87 GLU A CA 1
ATOM 680 C C . GLU A 1 87 ? -0.939 10.184 -9.882 1.00 88.94 87 GLU A C 1
ATOM 682 O O . GLU A 1 87 ? -0.772 8.975 -9.693 1.00 88.94 87 GLU A O 1
ATOM 687 N N . ASP A 1 88 ? -1.413 10.986 -8.939 1.00 92.25 88 ASP A N 1
ATOM 688 C CA . ASP A 1 88 ? -1.737 10.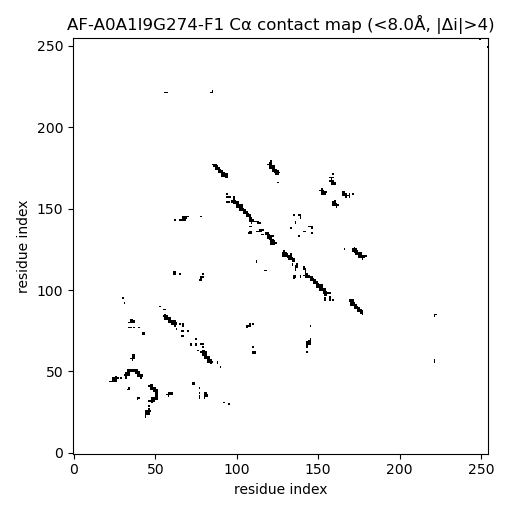505 -7.603 1.00 92.25 88 ASP A CA 1
ATOM 689 C C . ASP A 1 88 ? -2.981 9.612 -7.604 1.00 92.25 88 ASP A C 1
ATOM 691 O O . ASP A 1 88 ? -3.955 9.845 -8.324 1.00 92.25 88 ASP A O 1
ATOM 695 N N . PHE A 1 89 ? -2.988 8.599 -6.739 1.00 94.12 89 PHE A N 1
ATOM 696 C CA . PHE A 1 89 ? -4.172 7.774 -6.517 1.00 94.12 89 PHE A CA 1
ATOM 697 C C . PHE A 1 89 ? -4.282 7.315 -5.067 1.00 94.12 89 PHE A C 1
ATOM 699 O O . PHE A 1 89 ? -3.282 7.151 -4.364 1.00 94.12 89 PHE A O 1
ATOM 706 N N . THR A 1 90 ? -5.520 7.076 -4.629 1.00 96.88 90 THR A N 1
ATOM 707 C CA . THR A 1 90 ? -5.843 6.814 -3.223 1.00 96.88 90 THR A CA 1
ATOM 708 C C . THR A 1 90 ? -6.620 5.516 -3.045 1.00 96.88 90 THR A C 1
ATOM 710 O O . THR A 1 90 ? -7.638 5.285 -3.700 1.00 96.88 90 THR A O 1
ATOM 713 N N . TYR A 1 91 ? -6.194 4.701 -2.082 1.00 97.62 91 TYR A N 1
ATOM 714 C CA . TYR A 1 91 ? -7.026 3.656 -1.497 1.00 97.62 91 TYR A CA 1
ATOM 715 C C . TYR A 1 91 ? -7.785 4.208 -0.295 1.00 97.62 91 TYR A C 1
ATOM 717 O O . TYR A 1 91 ? -7.180 4.713 0.649 1.00 97.62 91 TYR A O 1
ATOM 725 N N . THR A 1 92 ? -9.106 4.051 -0.316 1.00 97.12 92 THR A N 1
ATOM 726 C CA . THR A 1 92 ? -9.988 4.434 0.789 1.00 97.12 92 THR A CA 1
ATOM 727 C C . THR A 1 92 ? -10.555 3.182 1.440 1.00 97.12 92 THR A C 1
ATOM 729 O O . THR A 1 92 ? -11.195 2.363 0.778 1.00 97.12 92 THR A O 1
ATOM 732 N N . VAL A 1 93 ? -10.335 3.038 2.742 1.00 96.06 93 VAL A N 1
ATOM 733 C CA . VAL A 1 93 ? -10.788 1.901 3.548 1.00 96.06 93 VAL A CA 1
ATOM 734 C C . VAL A 1 93 ? -11.679 2.426 4.672 1.00 96.06 93 VAL A C 1
ATOM 736 O O . VAL A 1 93 ? -11.295 3.387 5.333 1.00 96.06 93 VAL A O 1
ATOM 739 N N . PRO A 1 94 ? -12.865 1.846 4.927 1.00 96.50 94 PRO A N 1
ATOM 740 C CA . PRO A 1 94 ? -13.679 2.238 6.077 1.00 96.50 94 PRO A CA 1
ATOM 741 C C . PRO A 1 94 ? -12.897 2.080 7.382 1.00 96.50 94 PRO A C 1
ATOM 743 O O . PRO A 1 94 ? -12.249 1.053 7.573 1.00 96.50 94 PRO A O 1
ATOM 746 N N . LEU A 1 95 ? -12.968 3.051 8.291 1.00 96.44 95 LEU A N 1
ATOM 747 C CA . LEU A 1 95 ? -12.289 2.955 9.583 1.00 96.44 95 LEU A CA 1
ATOM 748 C C . LEU A 1 95 ? -12.846 1.775 10.408 1.00 96.44 95 LEU A C 1
ATOM 750 O O . LEU A 1 95 ? -14.065 1.562 10.395 1.00 96.44 95 LEU A O 1
ATOM 754 N N . PRO A 1 96 ? -11.996 1.014 11.130 1.00 94.88 96 PRO A N 1
ATOM 755 C CA . PRO A 1 96 ? -12.465 0.009 12.073 1.00 94.88 96 PRO A CA 1
ATOM 756 C C . PRO A 1 96 ? -13.474 0.572 13.071 1.00 94.88 96 PRO A C 1
ATOM 758 O O . PRO A 1 96 ? -13.369 1.716 13.508 1.00 94.88 96 PRO A O 1
ATOM 761 N N . LYS A 1 97 ? -14.466 -0.246 13.432 1.00 92.31 97 LYS A N 1
ATOM 762 C CA . LYS A 1 97 ? -15.500 0.137 14.406 1.00 92.31 97 LYS A CA 1
ATOM 763 C C . LYS A 1 97 ? -15.043 -0.025 15.849 1.00 92.31 97 LYS A C 1
ATOM 765 O O . LYS A 1 97 ? -15.571 0.655 16.722 1.00 92.31 97 LYS A O 1
ATOM 770 N N . ASP A 1 98 ? -14.127 -0.957 16.075 1.00 95.06 98 ASP A N 1
ATOM 771 C CA . ASP A 1 98 ? -13.627 -1.275 17.399 1.00 95.06 98 ASP A CA 1
ATOM 772 C C . ASP A 1 98 ? -12.426 -0.388 17.719 1.00 95.06 98 ASP A C 1
ATOM 774 O O . ASP A 1 98 ? -11.497 -0.253 16.916 1.00 95.06 98 ASP A O 1
ATOM 778 N N . ASP A 1 99 ? -12.442 0.197 18.910 1.00 96.50 99 ASP A N 1
ATOM 779 C CA . ASP A 1 99 ? -11.318 0.971 19.415 1.00 96.50 99 ASP A CA 1
ATOM 780 C C . ASP A 1 99 ? -10.114 0.055 19.653 1.00 96.50 99 ASP A C 1
ATOM 782 O O . ASP A 1 99 ? -10.238 -1.059 20.171 1.00 96.50 99 ASP A O 1
ATOM 786 N N . GLY A 1 100 ? -8.926 0.530 19.297 1.00 96.12 100 GLY A N 1
ATOM 787 C CA . GLY A 1 100 ? -7.727 -0.292 19.370 1.00 96.12 100 GLY A CA 1
ATOM 788 C C . GLY A 1 100 ? -6.535 0.308 18.650 1.00 96.12 100 GLY A C 1
ATOM 789 O O . GLY A 1 100 ? -6.632 1.334 17.978 1.00 96.12 100 GLY A O 1
ATOM 790 N N . GLU A 1 101 ? -5.391 -0.339 18.823 1.00 96.56 101 GLU A N 1
ATOM 791 C CA . GLU A 1 101 ? -4.198 -0.079 18.027 1.00 96.56 101 GLU A CA 1
ATOM 792 C C . GLU A 1 101 ? -4.227 -0.973 16.784 1.00 96.56 101 GLU A C 1
ATOM 794 O O . GLU A 1 101 ? -4.491 -2.172 16.878 1.00 96.56 101 GLU A O 1
ATOM 799 N N . TYR A 1 102 ? -3.963 -0.380 15.625 1.00 96.75 102 TYR A N 1
ATOM 800 C CA . TYR A 1 102 ? -3.972 -1.044 14.330 1.00 96.75 102 TYR A CA 1
ATOM 801 C C . TYR A 1 102 ? -2.646 -0.801 13.621 1.00 96.75 102 TYR A C 1
ATOM 803 O O . TYR A 1 102 ? -2.063 0.279 13.712 1.00 96.75 102 TYR A O 1
ATOM 811 N N . THR A 1 103 ? -2.190 -1.794 12.860 1.00 96.12 103 THR A N 1
ATOM 812 C CA . THR A 1 103 ? -0.993 -1.678 12.026 1.00 96.12 103 THR A CA 1
ATOM 813 C C . THR A 1 103 ? -1.365 -1.848 10.561 1.00 96.12 103 THR A C 1
ATOM 815 O O . THR A 1 103 ? -1.846 -2.898 10.142 1.00 96.12 103 THR A O 1
ATOM 818 N N . LEU A 1 104 ? -1.106 -0.810 9.775 1.00 96.69 104 LEU A N 1
ATOM 819 C CA . LEU A 1 104 ? -1.111 -0.856 8.324 1.00 96.69 104 LEU A CA 1
ATOM 820 C C . LEU A 1 104 ? 0.212 -1.457 7.841 1.00 96.69 104 LEU A C 1
ATOM 822 O O . LEU A 1 104 ? 1.287 -0.973 8.196 1.00 96.69 104 LEU A O 1
ATOM 826 N N . VAL A 1 105 ? 0.129 -2.493 7.007 1.00 96.94 105 VAL A N 1
ATOM 827 C CA . VAL A 1 105 ? 1.287 -3.0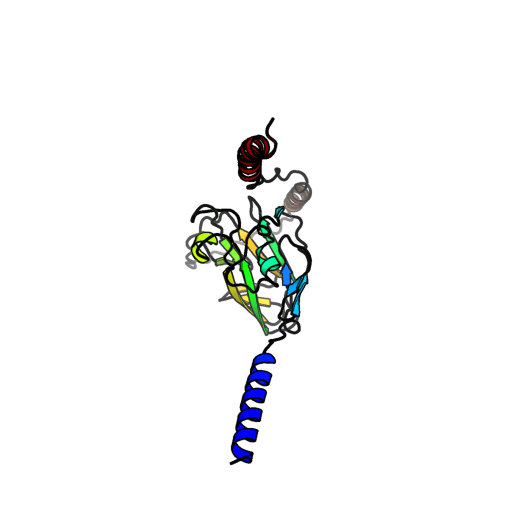94 6.335 1.00 96.94 105 VAL A CA 1
ATOM 828 C C . VAL A 1 105 ? 1.213 -2.765 4.850 1.00 96.94 105 VAL A C 1
ATOM 830 O O . VAL A 1 105 ? 0.353 -3.274 4.134 1.00 96.94 105 VAL A O 1
ATOM 833 N N . LEU A 1 106 ? 2.128 -1.920 4.391 1.00 98.06 106 LEU A N 1
ATOM 834 C CA . LEU A 1 106 ? 2.323 -1.589 2.987 1.00 98.06 106 LEU A CA 1
ATOM 835 C C . LEU A 1 106 ? 3.370 -2.532 2.402 1.00 98.06 106 LEU A C 1
ATOM 837 O O . LEU A 1 106 ? 4.496 -2.594 2.898 1.00 98.06 106 LEU A O 1
ATOM 841 N N . LYS A 1 107 ? 2.990 -3.268 1.360 1.00 98.12 107 LYS A N 1
ATOM 842 C CA . LYS A 1 107 ? 3.848 -4.228 0.662 1.00 98.12 107 LYS A CA 1
ATOM 843 C C . LYS A 1 107 ? 4.203 -3.665 -0.705 1.00 98.12 107 LYS A C 1
ATOM 845 O O . LYS A 1 107 ? 3.311 -3.357 -1.489 1.00 98.12 107 LYS A O 1
ATOM 850 N N . PHE A 1 108 ? 5.493 -3.533 -0.982 1.00 98.31 108 PHE A N 1
ATOM 851 C CA . PHE A 1 108 ? 6.001 -3.010 -2.243 1.00 98.31 108 PHE A CA 1
ATOM 852 C C . PHE A 1 108 ? 7.006 -3.972 -2.876 1.00 98.31 108 PHE A C 1
ATOM 854 O O . PHE A 1 108 ? 7.723 -4.708 -2.193 1.00 98.31 108 PHE A O 1
ATOM 861 N N . CYS A 1 109 ? 7.100 -3.910 -4.201 1.00 98.12 109 CYS A N 1
ATOM 862 C CA . CYS A 1 109 ? 8.180 -4.509 -4.968 1.00 98.12 109 CYS A CA 1
ATOM 863 C C . CYS A 1 109 ? 8.424 -3.667 -6.219 1.00 98.12 109 CYS A C 1
ATOM 865 O O . CYS A 1 109 ? 7.483 -3.364 -6.948 1.00 98.12 109 CYS A O 1
ATOM 867 N N . GLU A 1 110 ? 9.674 -3.278 -6.474 1.00 97.56 110 GLU A N 1
ATOM 868 C CA . GLU A 1 110 ? 10.024 -2.698 -7.768 1.00 97.56 110 GLU A CA 1
ATOM 869 C C . GLU A 1 110 ? 10.174 -3.828 -8.786 1.00 97.56 110 GLU A C 1
ATOM 871 O O . GLU A 1 110 ? 11.003 -4.722 -8.611 1.00 97.56 110 GLU A O 1
ATOM 876 N N . VAL A 1 111 ? 9.384 -3.793 -9.855 1.00 94.81 111 VAL A N 1
ATOM 877 C CA . VAL A 1 111 ? 9.348 -4.856 -10.869 1.00 94.81 111 VAL A CA 1
ATOM 878 C C . VAL A 1 111 ? 9.836 -4.389 -12.240 1.00 94.81 111 VAL A C 1
ATOM 880 O O . VAL A 1 111 ? 10.037 -5.223 -13.129 1.00 94.81 111 VAL A O 1
ATOM 883 N N . TYR A 1 112 ? 10.068 -3.082 -12.414 1.00 92.31 112 TYR A N 1
ATOM 884 C CA . TYR A 1 112 ? 10.411 -2.470 -13.692 1.00 92.31 112 TYR A CA 1
ATOM 885 C C . TYR A 1 112 ? 11.711 -1.686 -13.694 1.00 92.31 112 TYR A C 1
ATOM 887 O O . TYR A 1 112 ? 12.628 -2.022 -14.449 1.00 92.31 112 TYR A O 1
ATOM 895 N N . PHE A 1 113 ? 11.786 -0.641 -12.877 1.00 92.25 113 PHE A N 1
ATOM 896 C CA . PHE A 1 113 ? 12.893 0.299 -12.903 1.00 92.25 113 PHE A CA 1
ATOM 897 C C . PHE A 1 113 ? 14.172 -0.374 -12.420 1.00 92.25 113 PHE A C 1
ATOM 899 O O . PHE A 1 113 ? 14.217 -0.993 -11.361 1.00 92.25 113 PHE A O 1
ATOM 906 N N . GLN A 1 114 ? 15.226 -0.272 -13.226 1.00 93.06 114 GLN A N 1
ATOM 907 C CA . GLN A 1 114 ? 16.478 -1.002 -13.017 1.00 93.06 114 GLN A CA 1
ATOM 908 C C . GLN A 1 114 ? 17.515 -0.189 -12.239 1.00 93.06 114 GLN A C 1
ATOM 910 O O . GLN A 1 114 ? 18.663 -0.614 -12.093 1.00 93.06 114 GLN A O 1
ATOM 915 N N . SER A 1 115 ? 17.160 1.010 -11.787 1.00 92.69 115 SER A N 1
ATOM 916 C CA . SER A 1 115 ? 18.049 1.897 -11.050 1.00 92.69 115 SER A CA 1
ATOM 917 C C . SER A 1 115 ? 17.279 2.779 -10.077 1.00 92.69 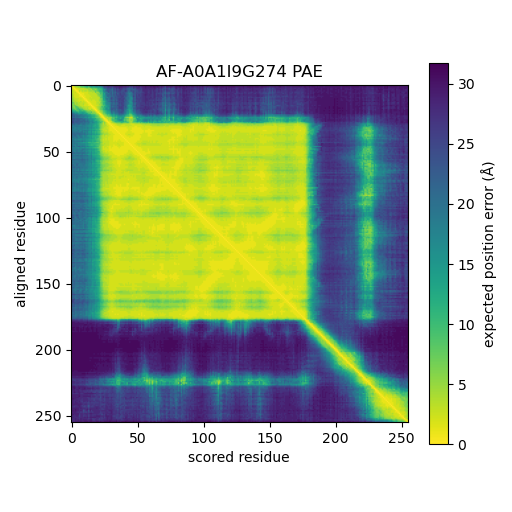115 SER A C 1
ATOM 919 O O . SER A 1 115 ? 16.104 3.082 -10.271 1.00 92.69 115 SER A O 1
ATOM 921 N N . SER A 1 116 ? 17.990 3.219 -9.041 1.00 94.69 116 SER A N 1
ATOM 922 C CA . SER A 1 116 ? 17.500 4.209 -8.082 1.00 94.69 116 SER A CA 1
ATOM 923 C C . SER A 1 116 ? 17.190 5.542 -8.779 1.00 94.69 116 SER A C 1
ATOM 925 O O . SER A 1 116 ? 17.765 5.852 -9.825 1.00 94.69 116 SER A O 1
ATOM 927 N N . GLN A 1 117 ? 16.297 6.331 -8.182 1.00 93.31 117 GLN A N 1
ATOM 928 C CA . GLN A 1 117 ? 15.823 7.643 -8.631 1.00 93.31 117 GLN A CA 1
ATOM 929 C C . GLN A 1 117 ? 14.992 7.642 -9.923 1.00 93.31 117 GLN A C 1
ATOM 931 O O . GLN A 1 117 ? 14.648 8.714 -10.412 1.00 93.31 117 GLN A O 1
ATOM 936 N N . GLN A 1 118 ? 14.646 6.479 -10.485 1.00 90.25 118 GLN A N 1
ATOM 937 C CA . GLN A 1 118 ? 13.773 6.420 -11.666 1.00 90.25 118 GLN A CA 1
ATOM 938 C C . GLN A 1 118 ? 12.281 6.503 -11.315 1.00 90.25 118 GLN A C 1
ATOM 940 O O . GLN A 1 118 ? 11.498 7.029 -12.102 1.00 90.25 118 GLN A O 1
ATOM 945 N N . LYS A 1 119 ? 11.895 6.010 -10.133 1.00 91.88 119 LYS A N 1
ATOM 946 C CA . LYS A 1 119 ? 10.552 6.160 -9.569 1.00 91.88 119 LYS A CA 1
ATOM 947 C C . LYS A 1 119 ? 10.682 6.521 -8.097 1.00 91.88 119 LYS A C 1
ATOM 949 O O . LYS A 1 119 ? 11.182 5.726 -7.306 1.00 91.88 119 LYS A O 1
ATOM 954 N N . VAL A 1 120 ? 10.252 7.735 -7.782 1.00 94.06 120 VAL A N 1
ATOM 955 C CA . VAL A 1 120 ? 10.250 8.318 -6.442 1.00 94.06 120 VAL A CA 1
ATOM 956 C C . VAL A 1 120 ? 8.876 8.941 -6.239 1.00 94.06 120 VAL A C 1
ATOM 958 O O . VAL A 1 120 ? 8.367 9.579 -7.159 1.00 94.06 120 VAL A O 1
ATOM 961 N N . PHE A 1 121 ? 8.259 8.683 -5.094 1.00 95.25 121 PHE A N 1
ATOM 962 C CA . PHE A 1 121 ? 6.931 9.184 -4.746 1.00 95.25 121 PHE A CA 1
ATOM 963 C C . PHE A 1 121 ? 6.771 9.215 -3.224 1.00 95.25 121 PHE A C 1
ATOM 965 O O . PHE A 1 121 ? 7.465 8.498 -2.506 1.00 95.25 121 PHE A O 1
ATOM 972 N N . ASP A 1 122 ? 5.826 9.996 -2.731 1.00 96.88 122 ASP A N 1
ATOM 973 C CA . ASP A 1 122 ? 5.450 10.044 -1.328 1.00 96.88 122 ASP A CA 1
ATOM 974 C C . ASP A 1 122 ? 4.308 9.067 -1.027 1.00 96.88 122 ASP A C 1
ATOM 976 O O . ASP A 1 122 ? 3.426 8.806 -1.850 1.00 96.88 122 ASP A O 1
ATOM 980 N N . VAL A 1 123 ? 4.298 8.540 0.195 1.00 97.19 123 VAL A N 1
ATOM 981 C CA . VAL A 1 123 ? 3.155 7.823 0.763 1.00 97.19 123 VAL A CA 1
ATOM 982 C C . VAL A 1 123 ? 2.491 8.726 1.785 1.00 97.19 123 VAL A C 1
ATOM 984 O O . VAL A 1 123 ? 3.107 9.109 2.782 1.00 97.19 123 VAL A O 1
ATOM 987 N N . ILE A 1 124 ? 1.216 9.017 1.555 1.00 97.00 124 ILE A N 1
ATOM 988 C CA . ILE A 1 124 ? 0.396 9.868 2.408 1.00 97.00 124 ILE A CA 1
ATOM 989 C C . ILE A 1 124 ? -0.651 9.001 3.093 1.00 97.00 124 ILE A C 1
ATOM 991 O O . ILE A 1 124 ? -1.363 8.230 2.447 1.00 97.00 124 ILE A O 1
ATOM 995 N N . PHE A 1 125 ? -0.764 9.150 4.402 1.00 97.31 125 PHE A N 1
ATOM 996 C CA . PHE A 1 125 ? -1.760 8.503 5.236 1.00 97.31 125 PHE A CA 1
ATOM 997 C C . PHE A 1 125 ? -2.634 9.581 5.871 1.00 97.31 125 PHE A C 1
ATOM 999 O O . PHE A 1 125 ? -2.133 10.378 6.658 1.00 97.31 125 PHE A O 1
ATOM 1006 N N . ASN A 1 126 ? -3.921 9.621 5.512 1.00 95.62 126 ASN A N 1
ATOM 1007 C CA . ASN A 1 126 ? -4.885 10.611 6.016 1.00 95.62 126 ASN A CA 1
ATOM 1008 C C . ASN A 1 126 ? -4.317 12.048 6.018 1.00 95.62 126 ASN A C 1
ATOM 1010 O O . ASN A 1 126 ? -4.191 12.693 7.058 1.00 95.62 126 ASN A O 1
ATOM 1014 N N . ASP A 1 127 ? -3.936 12.520 4.827 1.00 91.19 127 ASP A N 1
ATOM 1015 C CA . ASP A 1 127 ? -3.417 13.873 4.576 1.00 91.19 127 ASP A CA 1
ATOM 1016 C C . ASP A 1 127 ? -2.080 14.200 5.286 1.00 91.19 127 ASP A C 1
ATOM 1018 O O . ASP A 1 127 ? -1.683 15.364 5.384 1.00 91.19 127 ASP A O 1
ATOM 1022 N N . GLU A 1 128 ? -1.361 13.183 5.776 1.00 93.50 128 GLU A N 1
ATOM 1023 C CA . GLU A 1 128 ? -0.005 13.301 6.320 1.00 93.50 128 GLU A CA 1
ATOM 1024 C C . GLU A 1 128 ? 1.003 12.475 5.521 1.00 93.50 128 GLU A C 1
ATOM 1026 O O . GLU A 1 128 ? 0.788 11.287 5.284 1.00 93.50 128 GLU A O 1
ATOM 1031 N N . ILE A 1 129 ? 2.131 13.077 5.138 1.00 94.38 129 ILE A N 1
ATOM 1032 C CA . ILE A 1 129 ? 3.228 12.348 4.489 1.00 94.38 129 ILE A CA 1
ATOM 1033 C C . ILE A 1 129 ? 3.898 11.454 5.533 1.00 94.38 129 ILE A C 1
ATOM 1035 O O . ILE A 1 129 ? 4.529 11.932 6.473 1.00 94.38 129 ILE A O 1
ATOM 1039 N N . VAL A 1 130 ? 3.782 10.140 5.358 1.00 96.12 130 VAL A N 1
ATOM 1040 C CA . VAL A 1 130 ? 4.339 9.142 6.286 1.00 96.12 130 VAL A CA 1
ATOM 1041 C C . VAL A 1 130 ? 5.607 8.486 5.764 1.00 96.12 130 VAL A C 1
ATOM 1043 O O . VAL A 1 130 ? 6.404 7.969 6.548 1.00 96.12 130 VAL A O 1
ATOM 1046 N N . ILE A 1 131 ? 5.817 8.517 4.449 1.00 96.06 131 ILE A N 1
ATOM 1047 C CA . ILE A 1 131 ? 7.072 8.123 3.811 1.00 96.06 131 ILE A CA 1
ATOM 1048 C C . ILE A 1 131 ? 7.332 9.129 2.696 1.00 96.06 131 ILE A C 1
ATOM 1050 O O . ILE A 1 131 ? 6.615 9.123 1.702 1.00 96.06 131 ILE A O 1
ATOM 1054 N N . ALA A 1 132 ? 8.334 9.984 2.877 1.00 95.75 132 ALA A N 1
ATOM 1055 C CA . ALA A 1 13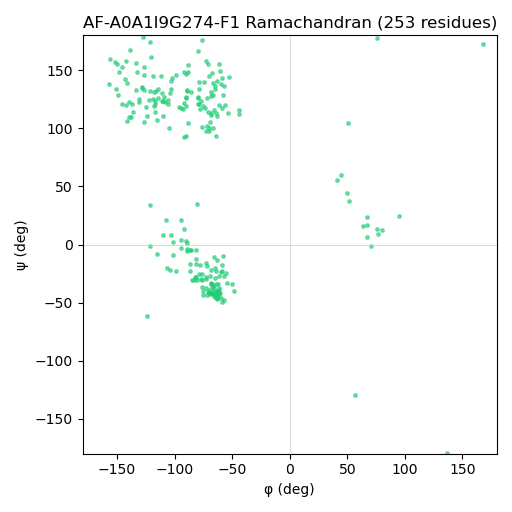2 ? 8.759 10.933 1.855 1.00 95.75 132 ALA A CA 1
ATOM 1056 C C . ALA A 1 132 ? 9.806 10.309 0.920 1.00 95.75 132 ALA A C 1
ATOM 1058 O O . ALA A 1 132 ? 10.615 9.490 1.370 1.00 95.75 132 ALA A O 1
ATOM 1059 N N . ASP A 1 133 ? 9.810 10.730 -0.345 1.00 95.19 133 ASP A N 1
ATOM 1060 C CA . ASP A 1 133 ? 10.797 10.377 -1.371 1.00 95.19 133 ASP A CA 1
ATOM 1061 C C . ASP A 1 133 ? 11.056 8.857 -1.473 1.00 95.19 133 ASP A C 1
ATOM 1063 O O . ASP A 1 133 ? 12.204 8.396 -1.547 1.00 95.19 133 ASP A O 1
ATOM 1067 N N . LEU A 1 134 ? 9.997 8.040 -1.446 1.00 96.88 134 LEU A N 1
ATOM 1068 C CA . LEU A 1 134 ? 10.122 6.586 -1.482 1.00 96.88 134 LEU A CA 1
ATOM 1069 C C . LEU A 1 134 ? 10.639 6.109 -2.845 1.00 96.88 134 LEU A C 1
ATOM 1071 O O . LEU A 1 134 ? 9.926 6.107 -3.845 1.00 96.88 134 LEU A O 1
ATOM 1075 N N . ASP A 1 135 ? 11.867 5.595 -2.840 1.00 97.19 135 ASP A N 1
ATOM 1076 C CA . ASP A 1 135 ? 12.466 4.823 -3.927 1.00 97.19 135 ASP A CA 1
ATOM 1077 C C . ASP A 1 135 ? 12.497 3.335 -3.542 1.00 97.19 135 ASP A C 1
ATOM 1079 O O . ASP A 1 135 ? 13.373 2.879 -2.800 1.00 97.19 135 ASP A O 1
ATOM 1083 N N . ILE A 1 136 ? 11.536 2.557 -4.054 1.00 97.62 136 ILE A N 1
ATOM 1084 C CA . ILE A 1 136 ? 11.431 1.124 -3.738 1.00 97.62 136 ILE A CA 1
ATOM 1085 C C . ILE A 1 136 ? 12.685 0.364 -4.195 1.00 97.62 136 ILE A C 1
ATOM 1087 O O . ILE A 1 136 ? 13.149 -0.514 -3.469 1.00 97.62 136 ILE A O 1
ATOM 1091 N N . PHE A 1 137 ? 13.263 0.691 -5.360 1.00 97.69 137 PHE A N 1
ATOM 1092 C CA . PHE A 1 137 ? 14.459 0.010 -5.869 1.00 97.69 137 PHE A CA 1
ATOM 1093 C C . PHE A 1 137 ? 15.614 0.146 -4.878 1.00 97.69 137 PHE A C 1
ATOM 1095 O O . PHE A 1 137 ? 16.254 -0.843 -4.508 1.00 97.69 137 PHE A O 1
ATOM 1102 N N . LYS A 1 138 ? 15.870 1.378 -4.434 1.00 97.94 138 LYS A N 1
ATOM 1103 C CA . LYS A 1 138 ? 16.938 1.694 -3.485 1.00 97.94 138 LYS A CA 1
ATOM 1104 C C . LYS A 1 138 ? 16.709 1.019 -2.138 1.00 97.94 138 LYS A C 1
ATOM 1106 O O . LYS A 1 138 ? 17.631 0.410 -1.600 1.00 97.94 138 LYS A O 1
ATOM 1111 N N . GLU A 1 139 ? 15.494 1.114 -1.611 1.00 98.12 139 GLU A N 1
ATOM 1112 C CA . GLU A 1 139 ? 15.163 0.624 -0.275 1.00 98.12 139 GLU A CA 1
ATOM 1113 C C . GLU A 1 139 ? 15.095 -0.912 -0.200 1.00 98.12 139 GLU A C 1
ATOM 1115 O O . GLU A 1 139 ? 15.540 -1.525 0.776 1.00 98.12 139 GLU A O 1
ATOM 1120 N N . ALA A 1 140 ? 14.583 -1.563 -1.247 1.00 97.50 140 ALA A N 1
ATOM 1121 C CA . ALA A 1 140 ? 14.534 -3.019 -1.338 1.00 97.50 140 ALA A CA 1
ATOM 1122 C C . ALA A 1 140 ? 15.911 -3.622 -1.677 1.00 97.50 140 ALA A C 1
ATOM 1124 O O . ALA A 1 140 ? 16.239 -4.723 -1.217 1.00 97.50 140 ALA A O 1
ATOM 1125 N N . GLY A 1 141 ? 16.742 -2.881 -2.418 1.00 97.31 141 GLY A N 1
ATOM 1126 C CA . GLY A 1 141 ? 18.062 -3.304 -2.886 1.00 97.31 141 GLY A CA 1
ATOM 1127 C C . GLY A 1 141 ? 18.061 -3.902 -4.296 1.00 97.31 141 GLY A C 1
ATOM 1128 O O . GLY A 1 141 ? 18.946 -4.698 -4.613 1.00 97.31 141 GLY A O 1
ATOM 1129 N N . GLY A 1 142 ? 17.080 -3.546 -5.126 1.00 96.06 142 GLY A N 1
ATOM 1130 C CA . GLY A 1 142 ? 16.976 -3.965 -6.521 1.00 96.06 142 GLY A CA 1
ATOM 1131 C C . GLY A 1 142 ? 15.567 -4.380 -6.944 1.00 96.06 142 GLY A C 1
ATOM 1132 O O . GLY A 1 142 ? 14.628 -4.376 -6.149 1.00 96.06 142 GLY A O 1
ATOM 1133 N N . ILE A 1 143 ? 15.444 -4.776 -8.214 1.00 97.19 143 ILE A N 1
ATOM 1134 C CA . ILE A 1 143 ? 14.204 -5.324 -8.776 1.00 97.19 143 ILE A CA 1
ATOM 1135 C C . ILE A 1 143 ? 13.857 -6.689 -8.171 1.00 97.19 143 ILE A C 1
ATOM 1137 O O . ILE A 1 143 ? 14.748 -7.487 -7.870 1.00 97.19 143 ILE A O 1
ATOM 1141 N N . GLY A 1 144 ? 12.565 -6.990 -8.045 1.00 96.62 144 GLY A N 1
ATOM 1142 C CA . GLY A 1 144 ? 12.084 -8.298 -7.597 1.00 96.62 144 GLY A CA 1
ATOM 1143 C C . GLY A 1 144 ? 12.426 -8.613 -6.139 1.00 96.62 144 GLY A C 1
ATOM 1144 O O . GLY A 1 144 ? 12.522 -9.781 -5.772 1.00 96.62 144 GLY A O 1
ATOM 1145 N N . VAL A 1 145 ? 12.648 -7.601 -5.299 1.00 98.44 145 VAL A N 1
ATOM 1146 C CA . VAL A 1 145 ? 12.885 -7.780 -3.862 1.00 98.44 145 VAL A CA 1
ATOM 1147 C C . VAL A 1 145 ? 11.680 -7.251 -3.093 1.00 98.44 145 VAL A C 1
ATOM 1149 O O . VAL A 1 145 ? 11.301 -6.093 -3.257 1.00 98.44 145 VAL A O 1
ATOM 1152 N N . ALA A 1 146 ? 11.064 -8.102 -2.269 1.00 98.25 146 ALA A N 1
ATOM 1153 C CA . ALA A 1 146 ? 9.954 -7.704 -1.412 1.00 98.25 146 ALA A CA 1
ATOM 1154 C C . ALA A 1 146 ? 10.419 -6.684 -0.362 1.00 98.25 146 ALA A C 1
ATOM 1156 O O . ALA A 1 146 ? 11.479 -6.841 0.263 1.00 98.25 146 ALA A O 1
ATOM 1157 N N . TYR A 1 147 ? 9.609 -5.649 -0.165 1.00 98.19 147 TYR A N 1
ATOM 1158 C CA . TYR A 1 147 ? 9.881 -4.568 0.764 1.00 98.19 147 TYR A CA 1
ATOM 1159 C C . TYR A 1 147 ? 8.602 -4.108 1.457 1.00 98.19 147 TYR A C 1
ATOM 1161 O O . TYR A 1 147 ? 7.663 -3.635 0.820 1.00 98.19 147 TYR A O 1
ATOM 1169 N N . ASP A 1 148 ? 8.603 -4.212 2.784 1.00 97.75 148 ASP A N 1
ATOM 1170 C CA . ASP A 1 148 ? 7.445 -3.902 3.609 1.00 97.75 148 ASP A CA 1
ATOM 1171 C C . ASP A 1 148 ? 7.690 -2.649 4.453 1.00 97.75 148 ASP A C 1
ATOM 1173 O O . ASP A 1 148 ? 8.796 -2.390 4.955 1.00 97.75 148 ASP A O 1
ATOM 1177 N N . ARG A 1 149 ? 6.624 -1.875 4.647 1.00 97.12 149 ARG A N 1
ATOM 1178 C CA . ARG A 1 149 ? 6.574 -0.741 5.566 1.00 97.12 149 ARG A CA 1
ATOM 1179 C C . ARG A 1 149 ? 5.368 -0.874 6.475 1.00 97.12 149 ARG A C 1
ATOM 1181 O O . ARG A 1 149 ? 4.278 -1.217 6.033 1.00 97.12 149 ARG A O 1
ATOM 1188 N N . LEU A 1 150 ? 5.600 -0.642 7.760 1.00 95.50 150 LEU A N 1
ATOM 1189 C CA . LEU A 1 150 ? 4.596 -0.780 8.800 1.00 95.50 150 LEU A CA 1
ATOM 1190 C C . LEU A 1 150 ? 4.317 0.598 9.380 1.00 95.50 150 LEU A C 1
ATOM 1192 O O . LEU A 1 150 ? 5.250 1.337 9.691 1.00 95.50 150 LEU A O 1
ATOM 1196 N N . LEU A 1 151 ? 3.040 0.908 9.540 1.00 95.38 151 LEU A N 1
ATOM 1197 C CA . LEU A 1 151 ? 2.570 2.130 10.167 1.00 95.38 151 LEU A CA 1
ATOM 1198 C C . LEU A 1 151 ? 1.517 1.776 11.208 1.00 95.38 151 LEU A C 1
ATOM 1200 O O . LEU A 1 151 ? 0.529 1.118 10.894 1.00 95.38 151 LEU A O 1
ATOM 1204 N N . THR A 1 152 ? 1.727 2.214 12.444 1.00 96.62 152 THR A N 1
ATOM 1205 C CA . THR A 1 152 ? 0.792 1.974 13.544 1.00 96.62 152 THR A CA 1
ATOM 1206 C C . THR A 1 152 ? -0.014 3.234 13.827 1.00 96.62 152 THR A C 1
ATOM 1208 O O . THR A 1 152 ? 0.544 4.327 13.907 1.00 96.62 152 THR A O 1
ATOM 1211 N N . PHE A 1 153 ? -1.323 3.073 13.985 1.00 96.44 153 PHE A N 1
ATOM 1212 C CA . PHE A 1 153 ? -2.268 4.131 14.330 1.00 96.44 153 PHE A CA 1
ATOM 1213 C C . PHE A 1 153 ? -3.275 3.607 15.355 1.00 96.44 153 PHE A C 1
ATOM 1215 O O . PHE A 1 153 ? -3.369 2.402 15.602 1.00 96.44 153 PHE A O 1
ATOM 1222 N N . ARG A 1 154 ? -4.041 4.509 15.962 1.00 97.69 154 ARG A N 1
ATOM 1223 C CA . ARG A 1 154 ? -5.063 4.144 16.943 1.00 97.69 154 ARG A CA 1
ATOM 1224 C C . ARG A 1 154 ? -6.440 4.576 16.475 1.00 97.69 154 ARG A C 1
ATOM 1226 O O . ARG A 1 154 ? -6.583 5.623 15.856 1.00 97.69 154 ARG A O 1
ATOM 1233 N N . VAL A 1 155 ? -7.448 3.779 16.795 1.00 97.88 155 VAL A N 1
ATOM 1234 C CA . VAL A 1 155 ? -8.854 4.160 16.668 1.00 97.88 155 VAL A CA 1
ATOM 1235 C C . VAL A 1 155 ? -9.421 4.348 18.064 1.00 97.88 155 VAL A C 1
ATOM 1237 O O . VAL A 1 155 ? -9.281 3.463 18.910 1.00 97.88 155 VAL A O 1
ATOM 1240 N N . GLU A 1 156 ? -10.024 5.508 18.308 1.00 97.50 156 GLU A N 1
ATOM 1241 C CA . GLU A 1 156 ? -10.714 5.816 19.560 1.00 97.50 156 GLU A CA 1
ATOM 1242 C C . GLU A 1 156 ? -12.007 6.581 19.288 1.00 97.50 156 GLU A C 1
ATOM 1244 O O . GLU A 1 156 ? -11.989 7.668 18.708 1.00 97.50 156 GLU A O 1
ATOM 1249 N N . ASN A 1 157 ? -13.137 6.048 19.754 1.00 95.12 157 ASN A N 1
ATOM 1250 C CA . ASN A 1 157 ? -14.463 6.649 19.622 1.00 95.12 157 ASN A CA 1
ATOM 1251 C C . ASN A 1 157 ? -14.811 7.055 18.175 1.00 95.12 157 ASN A C 1
ATOM 1253 O O . ASN A 1 157 ? -15.416 8.105 17.949 1.00 95.12 157 ASN A O 1
ATOM 1257 N N . GLY A 1 158 ? -14.400 6.246 17.192 1.00 94.19 158 GLY A N 1
ATOM 1258 C CA . GLY A 1 158 ? -14.619 6.513 15.764 1.00 94.19 158 GLY A CA 1
ATOM 1259 C C . GLY A 1 158 ? -13.689 7.563 15.143 1.00 94.19 158 GLY A C 1
ATOM 1260 O O . GLY A 1 158 ? -13.912 7.962 14.002 1.00 94.19 158 GLY A O 1
ATOM 1261 N N . PHE A 1 159 ? -12.656 8.003 15.863 1.00 96.50 159 PHE A N 1
ATOM 1262 C CA . PHE A 1 159 ? -11.602 8.865 15.336 1.00 96.50 159 PHE A CA 1
ATOM 1263 C C . PHE A 1 159 ? -10.342 8.053 15.060 1.00 96.50 159 PHE A C 1
ATOM 1265 O O . PHE A 1 159 ? -9.962 7.203 15.865 1.00 96.50 159 PHE A O 1
ATOM 1272 N N . LEU A 1 160 ? -9.672 8.362 13.954 1.00 97.62 160 LEU A N 1
ATOM 1273 C CA . LEU A 1 160 ? -8.325 7.882 13.673 1.00 97.62 160 LEU A CA 1
ATOM 1274 C C . LEU A 1 160 ? -7.317 8.827 14.326 1.00 97.62 160 LEU A C 1
ATOM 1276 O O . LEU A 1 160 ? -7.401 10.042 14.161 1.00 97.62 160 LEU A O 1
ATOM 1280 N N . LEU A 1 161 ? -6.361 8.265 15.058 1.00 97.12 161 LEU A N 1
ATOM 1281 C CA . LEU A 1 161 ? -5.280 8.978 15.727 1.00 97.12 161 LEU A CA 1
ATOM 1282 C C . LEU A 1 161 ? -3.935 8.505 15.175 1.00 97.12 161 LEU A C 1
ATOM 1284 O O . LEU A 1 161 ? -3.631 7.308 15.207 1.00 97.12 161 LEU A O 1
ATOM 1288 N N . TYR A 1 162 ? -3.120 9.446 14.706 1.00 95.88 162 TYR A N 1
ATOM 1289 C CA . TYR A 1 162 ? -1.767 9.183 14.222 1.00 95.88 162 TYR A CA 1
ATOM 1290 C C . TYR A 1 162 ? -0.849 10.363 14.555 1.00 95.88 162 TYR A C 1
ATOM 1292 O O . TYR A 1 162 ? -1.116 11.496 14.153 1.00 95.88 162 TYR A O 1
ATOM 1300 N N . GLY A 1 163 ? 0.221 10.110 15.316 1.00 90.69 163 GLY A N 1
ATOM 1301 C CA . GLY A 1 163 ? 1.020 11.182 15.916 1.00 90.69 163 GLY A CA 1
ATOM 1302 C C . GLY A 1 163 ? 0.146 12.100 16.778 1.00 90.69 163 GLY A C 1
ATOM 1303 O O . GLY A 1 163 ? -0.642 11.616 17.589 1.00 90.69 163 GLY A O 1
ATOM 1304 N N . ASP A 1 164 ? 0.243 13.410 16.550 1.00 90.12 164 ASP A N 1
ATOM 1305 C CA . ASP A 1 164 ? -0.592 14.425 17.211 1.00 90.12 164 ASP A CA 1
ATOM 1306 C C . ASP A 1 164 ? -1.899 14.724 16.450 1.00 90.12 164 ASP A C 1
ATOM 1308 O O . ASP A 1 164 ? -2.693 15.574 16.862 1.00 90.12 164 ASP A O 1
ATOM 1312 N N . ARG A 1 165 ? -2.141 14.043 15.321 1.00 92.62 165 ARG A N 1
ATOM 1313 C CA . ARG A 1 165 ? -3.313 14.276 14.474 1.00 92.62 165 ARG A CA 1
ATOM 1314 C C . ARG A 1 165 ? -4.489 13.398 14.870 1.00 92.62 165 ARG A C 1
ATOM 1316 O O . ARG A 1 165 ? -4.343 12.237 15.253 1.00 92.62 165 ARG A O 1
ATOM 1323 N N . ARG A 1 166 ? -5.678 13.972 14.693 1.00 95.31 166 ARG A N 1
ATOM 1324 C CA . ARG A 1 166 ? -6.973 13.328 14.895 1.00 95.31 166 ARG A CA 1
ATOM 1325 C C . ARG A 1 166 ? -7.858 13.570 13.681 1.00 95.31 166 ARG A C 1
ATOM 1327 O O . ARG A 1 166 ? -8.144 14.716 13.352 1.00 95.31 166 ARG A O 1
ATOM 1334 N N . ASP A 1 167 ? -8.326 12.494 13.068 1.00 94.94 167 ASP A N 1
ATOM 1335 C CA . ASP A 1 167 ? -9.164 12.508 11.872 1.00 94.94 167 ASP A CA 1
ATOM 1336 C C . ASP A 1 167 ? -10.550 11.917 12.193 1.00 94.94 167 ASP A C 1
ATOM 1338 O O . ASP A 1 167 ? -10.671 10.877 12.846 1.00 94.94 167 ASP A O 1
ATOM 1342 N N . SER A 1 168 ? -11.606 12.620 11.775 1.00 95.38 168 SER A N 1
ATOM 1343 C CA . SER A 1 168 ? -13.018 12.276 11.997 1.00 95.38 168 SER A CA 1
ATOM 1344 C C . SER A 1 168 ? -13.766 11.850 10.727 1.00 95.38 168 SER A C 1
ATOM 1346 O O . SER A 1 168 ? -14.983 11.679 10.757 1.00 95.38 168 SER A O 1
ATOM 1348 N N . SER A 1 169 ? -13.062 11.676 9.607 1.00 94.31 169 SER A N 1
ATOM 1349 C CA . SER A 1 169 ? -13.635 11.326 8.303 1.00 94.31 169 SER A CA 1
ATOM 1350 C C . SER A 1 169 ? -14.297 9.948 8.283 1.00 94.31 169 SER A C 1
ATOM 1352 O O . SER A 1 169 ? -15.152 9.695 7.436 1.00 94.31 169 SER A O 1
ATOM 1354 N N . GLY A 1 170 ? -13.910 9.056 9.201 1.00 95.56 170 GLY A N 1
ATOM 1355 C CA . GLY A 1 170 ? -14.392 7.675 9.251 1.00 95.56 170 GLY A CA 1
ATOM 1356 C C . GLY A 1 170 ? -13.769 6.767 8.187 1.00 95.56 170 GLY A C 1
ATOM 1357 O O . GLY A 1 170 ? -14.247 5.648 7.989 1.00 95.56 170 GLY A O 1
ATOM 1358 N N . TYR A 1 171 ? -12.700 7.215 7.524 1.00 96.88 171 TYR A N 1
ATOM 1359 C CA . TYR A 1 171 ? -11.963 6.432 6.538 1.00 96.88 171 TYR A CA 1
ATOM 1360 C C . TYR A 1 171 ? -10.457 6.511 6.771 1.00 96.88 171 TYR A C 1
ATOM 1362 O O . TYR A 1 171 ? -9.919 7.529 7.196 1.00 96.88 171 TYR A O 1
ATOM 1370 N N . ILE A 1 172 ? -9.777 5.429 6.423 1.00 97.69 172 ILE A N 1
ATOM 1371 C CA . ILE A 1 172 ? -8.338 5.395 6.212 1.00 97.69 172 ILE A CA 1
ATOM 1372 C C . ILE A 1 172 ? -8.095 5.702 4.734 1.00 97.69 172 ILE A C 1
ATOM 1374 O O . ILE A 1 172 ? -8.668 5.037 3.868 1.00 97.69 172 ILE A O 1
ATOM 1378 N N . LYS A 1 173 ? -7.252 6.689 4.442 1.00 97.62 173 LYS A N 1
ATOM 1379 C CA . LYS A 1 173 ? -6.842 7.061 3.085 1.00 97.62 173 LYS A CA 1
ATOM 1380 C C . LYS A 1 173 ? -5.346 6.839 2.935 1.00 97.62 173 LYS A C 1
ATOM 1382 O O . LYS A 1 173 ? -4.566 7.409 3.692 1.00 97.62 173 LYS A O 1
ATOM 1387 N N . ILE A 1 174 ? -4.959 6.036 1.950 1.00 98.00 174 ILE A N 1
ATOM 1388 C CA . ILE A 1 174 ? -3.564 5.820 1.568 1.00 98.00 174 ILE A CA 1
ATOM 1389 C C . ILE A 1 174 ? -3.389 6.362 0.158 1.00 98.00 174 ILE A C 1
ATOM 1391 O O . ILE A 1 174 ? -3.882 5.747 -0.788 1.00 98.00 174 ILE A O 1
ATOM 1395 N N . THR A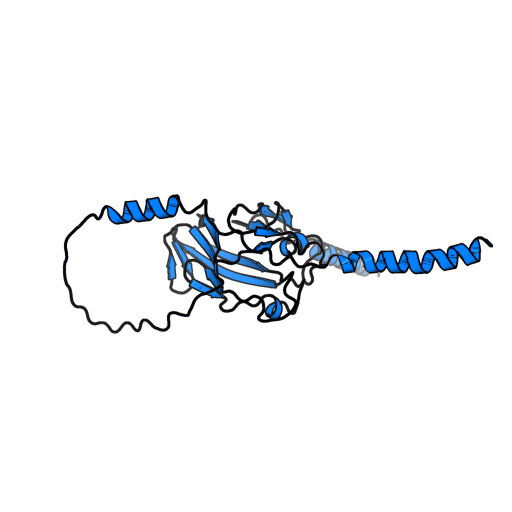 1 175 ? -2.708 7.494 0.021 1.00 97.25 175 THR A N 1
ATOM 1396 C CA . THR A 1 175 ? -2.413 8.110 -1.276 1.00 97.25 175 THR A CA 1
ATOM 1397 C C . THR A 1 175 ? -0.957 7.864 -1.636 1.00 97.25 175 THR A C 1
ATOM 1399 O O . THR A 1 175 ? -0.067 8.101 -0.819 1.00 97.25 175 THR A O 1
ATOM 1402 N N . LEU A 1 176 ? -0.717 7.382 -2.854 1.00 95.44 176 LEU A N 1
ATOM 1403 C CA . LEU A 1 176 ? 0.613 7.381 -3.456 1.00 95.44 176 LEU A CA 1
ATOM 1404 C C . LEU A 1 176 ? 0.707 8.617 -4.338 1.00 95.44 176 LEU A C 1
ATOM 1406 O O . LEU A 1 176 ? -0.103 8.756 -5.256 1.00 95.44 176 LEU A O 1
ATOM 1410 N N . SER A 1 177 ? 1.639 9.512 -4.015 1.00 93.25 177 SER A N 1
ATOM 1411 C CA . SER A 1 177 ? 1.725 10.830 -4.638 1.00 93.25 177 SER A CA 1
ATOM 1412 C C . SER A 1 177 ? 3.071 11.048 -5.295 1.00 93.25 177 SER A C 1
ATOM 1414 O O . SER A 1 177 ? 4.107 10.906 -4.655 1.00 93.25 177 SER A O 1
ATOM 1416 N N . LYS A 1 178 ? 3.075 11.372 -6.583 1.00 81.75 178 LYS A N 1
ATOM 1417 C CA . LYS A 1 178 ? 4.321 11.549 -7.335 1.00 81.75 178 LYS A CA 1
ATOM 1418 C C . LYS A 1 178 ? 4.975 12.908 -7.064 1.00 81.75 178 LYS A C 1
ATOM 1420 O O . LYS A 1 178 ? 6.191 13.010 -7.184 1.00 81.75 178 LYS A O 1
ATOM 1425 N N . ASP A 1 179 ? 4.189 13.911 -6.675 1.00 58.44 179 ASP A N 1
ATOM 1426 C CA . ASP A 1 179 ? 4.647 15.287 -6.495 1.00 58.44 179 ASP A CA 1
ATOM 1427 C C . ASP A 1 179 ? 3.986 15.954 -5.276 1.00 58.44 179 ASP A C 1
ATOM 1429 O O . ASP A 1 179 ? 2.848 16.416 -5.353 1.00 58.44 179 ASP A O 1
ATOM 1433 N N . ILE A 1 180 ? 4.735 16.139 -4.183 1.00 45.56 180 ILE A N 1
ATOM 1434 C CA . ILE A 1 180 ? 4.425 17.199 -3.215 1.00 45.56 180 ILE A CA 1
ATOM 1435 C C . ILE A 1 180 ? 5.645 18.106 -3.038 1.00 45.56 180 ILE A C 1
ATOM 1437 O O . ILE A 1 180 ? 6.633 17.722 -2.411 1.00 45.56 180 ILE A O 1
ATOM 1441 N N . PRO A 1 181 ? 5.604 19.366 -3.504 1.00 38.03 181 PRO A N 1
ATOM 1442 C CA . PRO A 1 181 ? 6.519 20.364 -2.979 1.00 38.03 181 PRO A CA 1
ATOM 1443 C C . PRO A 1 181 ? 6.176 20.612 -1.502 1.00 38.03 181 PRO A C 1
ATOM 1445 O O . PRO A 1 181 ? 5.092 21.096 -1.183 1.00 38.03 181 PRO A O 1
ATOM 1448 N N . PHE A 1 182 ? 7.106 20.279 -0.601 1.00 36.34 182 PHE A N 1
ATOM 1449 C CA . PHE A 1 182 ? 7.006 20.531 0.840 1.00 36.34 182 PHE A CA 1
ATOM 1450 C C . PHE A 1 182 ? 6.486 21.948 1.140 1.00 36.34 182 PHE A C 1
ATOM 1452 O O . PHE A 1 182 ? 7.183 22.937 0.888 1.00 36.34 182 PHE A O 1
ATOM 1459 N N . LEU A 1 183 ? 5.304 22.060 1.754 1.00 30.39 183 LEU A N 1
ATOM 1460 C CA . LEU A 1 183 ? 4.901 23.284 2.442 1.00 30.39 183 LEU A CA 1
ATOM 1461 C C . LEU A 1 183 ? 5.775 23.404 3.706 1.00 30.39 183 LEU A C 1
ATOM 1463 O O . LEU A 1 183 ? 5.542 22.731 4.708 1.00 30.39 183 LEU A O 1
ATOM 1467 N N . ARG A 1 184 ? 6.848 24.198 3.629 1.00 36.66 184 ARG A N 1
ATOM 1468 C CA . ARG A 1 184 ? 7.705 24.552 4.773 1.00 36.66 184 ARG A CA 1
ATOM 1469 C C . ARG A 1 184 ? 7.003 25.608 5.627 1.00 36.66 184 ARG A C 1
ATOM 1471 O O . ARG A 1 184 ? 6.711 26.677 5.110 1.00 36.66 184 ARG A O 1
ATOM 1478 N N . ASP A 1 185 ? 6.818 25.292 6.908 1.00 33.59 185 ASP A N 1
ATOM 1479 C CA . ASP A 1 185 ? 6.471 26.181 8.026 1.00 33.59 185 ASP A CA 1
ATOM 1480 C C . ASP A 1 185 ? 5.274 27.127 7.830 1.00 33.59 185 ASP A C 1
ATOM 1482 O O . ASP A 1 185 ? 5.396 28.220 7.280 1.00 33.59 185 ASP A O 1
ATOM 1486 N N . ILE A 1 186 ? 4.144 26.785 8.453 1.00 32.84 186 ILE A N 1
ATOM 1487 C CA . ILE A 1 186 ? 3.282 27.815 9.043 1.00 32.84 186 ILE A CA 1
ATOM 1488 C C . ILE A 1 186 ? 3.739 27.953 10.494 1.00 32.84 186 ILE A C 1
ATOM 1490 O O . ILE A 1 186 ? 3.327 27.201 11.376 1.00 32.84 186 ILE A O 1
ATOM 1494 N N . LEU A 1 187 ? 4.661 28.890 10.716 1.00 27.58 187 LEU A N 1
ATOM 1495 C CA . LEU A 1 187 ? 4.910 29.439 12.042 1.00 27.58 187 LEU A CA 1
ATOM 1496 C C . LEU A 1 187 ? 3.611 30.144 12.461 1.00 27.58 187 LEU A C 1
ATOM 1498 O O . LEU A 1 187 ? 3.237 31.148 11.857 1.00 27.58 187 LEU A O 1
ATOM 1502 N N . PHE A 1 188 ? 2.898 29.604 13.447 1.00 33.22 188 PHE A N 1
ATOM 1503 C CA . PHE A 1 188 ? 1.827 30.343 14.108 1.00 33.22 188 PHE A CA 1
ATOM 1504 C C . PHE A 1 188 ? 2.488 31.341 15.061 1.00 33.22 188 PHE A C 1
ATOM 1506 O O . PHE A 1 188 ? 2.960 30.947 16.125 1.00 33.22 188 PHE A O 1
ATOM 1513 N N . ASP A 1 189 ? 2.561 32.608 14.657 1.00 31.06 189 ASP A N 1
ATOM 1514 C CA . ASP A 1 189 ? 2.623 33.707 15.617 1.00 31.06 189 ASP A CA 1
ATOM 1515 C C . ASP A 1 189 ? 1.178 34.184 15.801 1.00 31.06 189 ASP A C 1
ATOM 1517 O O . ASP A 1 189 ? 0.495 34.529 14.833 1.00 31.06 189 ASP A O 1
ATOM 1521 N N . GLU A 1 190 ? 0.678 34.065 17.028 1.00 39.84 190 GLU A N 1
ATOM 1522 C CA . GLU A 1 190 ? -0.638 34.556 17.419 1.00 39.84 190 GLU A CA 1
ATOM 1523 C C . GLU A 1 190 ? -0.661 36.082 17.293 1.00 39.84 190 GLU A C 1
ATOM 1525 O O . GLU A 1 190 ? -0.053 36.781 18.098 1.00 39.84 190 GLU A O 1
ATOM 1530 N N . GLU A 1 191 ? -1.452 36.609 16.364 1.00 32.41 191 GLU A N 1
ATOM 1531 C CA . GLU A 1 191 ? -2.125 37.886 16.582 1.00 32.41 191 GLU A CA 1
ATOM 1532 C C . GLU A 1 191 ? -3.559 37.769 16.057 1.00 32.41 191 GLU A C 1
ATOM 1534 O O . GLU A 1 191 ? -3.819 37.589 14.869 1.00 32.41 191 GLU A O 1
ATOM 1539 N N . ILE A 1 192 ? -4.488 37.753 17.013 1.00 37.06 192 ILE A N 1
ATOM 1540 C CA . ILE A 1 192 ? -5.932 37.730 16.805 1.00 37.06 192 ILE A CA 1
ATOM 1541 C C . ILE A 1 192 ? -6.349 39.136 16.377 1.00 37.06 192 ILE A C 1
ATOM 1543 O O . ILE A 1 192 ? -6.239 40.064 17.175 1.00 37.06 192 ILE A O 1
ATOM 1547 N N . GLU A 1 193 ? -6.911 39.274 15.180 1.00 33.38 193 GLU A N 1
ATOM 1548 C CA . GLU A 1 193 ? -7.864 40.343 14.886 1.00 33.38 193 GLU A CA 1
ATOM 1549 C C . GLU A 1 193 ? -9.152 39.711 14.345 1.00 33.38 193 GLU A C 1
ATOM 1551 O O . GLU A 1 193 ? -9.156 38.969 13.363 1.00 33.38 193 GLU A O 1
ATOM 1556 N N . GLU A 1 194 ? -10.233 39.938 15.090 1.00 42.53 194 GLU A N 1
ATOM 1557 C CA . GLU A 1 194 ? -11.601 39.560 14.757 1.00 42.53 194 GLU A CA 1
ATOM 1558 C C . GLU A 1 194 ? -12.112 40.452 13.620 1.00 42.53 194 GLU A C 1
ATOM 1560 O O . GLU A 1 194 ? -12.145 41.668 13.790 1.00 42.53 194 GLU A O 1
ATOM 1565 N N . GLU A 1 195 ? -12.608 39.872 12.525 1.00 33.53 195 GLU A N 1
ATOM 1566 C CA . GLU A 1 195 ? -13.626 40.529 11.697 1.00 33.53 195 GLU A CA 1
ATOM 1567 C C . GLU A 1 195 ? -14.713 39.518 11.299 1.00 33.53 195 GLU A C 1
ATOM 1569 O O . GLU A 1 195 ? -14.454 38.460 10.722 1.00 33.53 195 GLU A O 1
ATOM 1574 N N . GLU A 1 196 ? -15.943 39.852 11.691 1.00 42.44 196 GLU A N 1
ATOM 1575 C CA . GLU A 1 196 ? -17.197 39.220 11.291 1.00 42.44 196 GLU A CA 1
ATOM 1576 C C . GLU A 1 196 ? -17.465 39.518 9.808 1.00 42.44 196 GLU A C 1
ATOM 1578 O O . GLU A 1 196 ? -17.463 40.688 9.443 1.00 42.44 196 GLU A O 1
ATOM 1583 N N . GLU A 1 197 ? -17.804 38.526 8.974 1.00 37.03 197 GLU A N 1
ATOM 1584 C CA . GLU A 1 197 ? -18.630 38.789 7.785 1.00 37.03 197 GLU A CA 1
ATOM 1585 C C . GLU A 1 197 ? -19.618 37.653 7.479 1.00 37.03 197 GLU A C 1
ATOM 1587 O O . GLU A 1 197 ? -19.367 36.466 7.693 1.00 37.03 197 GLU A O 1
ATOM 1592 N N . GLU A 1 198 ? -20.787 38.106 7.029 1.00 34.22 198 GLU A N 1
ATOM 1593 C CA . GLU A 1 198 ? -22.081 37.442 6.942 1.00 34.22 198 GLU A CA 1
ATOM 1594 C C . GLU A 1 198 ? -22.191 36.343 5.872 1.00 34.22 198 GLU A C 1
ATOM 1596 O O . GLU A 1 198 ? -21.561 36.368 4.813 1.00 34.22 198 GLU A O 1
ATOM 1601 N N . ASP A 1 199 ? -23.132 35.433 6.135 1.00 40.75 199 ASP A N 1
ATOM 1602 C CA . ASP A 1 199 ? -23.646 34.392 5.249 1.00 40.75 199 ASP A CA 1
ATOM 1603 C C . ASP A 1 199 ? -23.932 34.876 3.811 1.00 40.75 199 ASP A C 1
ATOM 1605 O O . ASP A 1 199 ? -24.919 35.569 3.539 1.00 40.75 199 ASP A O 1
ATOM 1609 N N . ARG A 1 200 ? -23.145 34.385 2.845 1.00 38.97 200 ARG A N 1
ATOM 1610 C CA . ARG A 1 200 ? -23.534 34.333 1.429 1.00 38.97 200 ARG A CA 1
ATOM 1611 C C . ARG A 1 200 ? -23.370 32.911 0.895 1.00 38.97 200 ARG A C 1
ATOM 1613 O O . ARG A 1 200 ? -22.274 32.405 0.695 1.00 38.97 200 ARG A O 1
ATOM 1620 N N . PHE A 1 201 ? -24.509 32.246 0.726 1.00 40.38 201 PHE A N 1
ATOM 1621 C CA . PHE A 1 201 ? -24.637 30.918 0.130 1.00 40.38 201 PHE A CA 1
ATOM 1622 C C . PHE A 1 201 ? -24.332 31.010 -1.377 1.00 40.38 201 PHE A C 1
ATOM 1624 O O . PHE A 1 201 ? -25.194 31.426 -2.151 1.00 40.38 201 PHE A O 1
ATOM 1631 N N . ASP A 1 202 ? -23.119 30.640 -1.795 1.00 48.75 202 ASP A N 1
ATOM 1632 C CA . ASP A 1 202 ? -22.697 30.751 -3.196 1.00 48.75 202 ASP A CA 1
ATOM 1633 C C . ASP A 1 202 ? -23.002 29.487 -4.022 1.00 48.75 202 ASP A C 1
ATOM 1635 O O . ASP A 1 202 ? -22.495 28.384 -3.800 1.00 48.75 202 ASP A O 1
ATOM 1639 N N . GLU A 1 203 ? -23.826 29.691 -5.050 1.00 45.75 203 GLU A N 1
ATOM 1640 C CA . GLU A 1 203 ? -24.253 28.739 -6.086 1.00 45.75 203 GLU A CA 1
ATOM 1641 C C . GLU A 1 203 ? -23.074 28.242 -6.965 1.00 45.75 203 GLU A C 1
ATOM 1643 O O . GLU A 1 203 ? -23.180 27.225 -7.658 1.00 45.75 203 GLU A O 1
ATOM 1648 N N . GLU A 1 204 ? -21.910 28.900 -6.882 1.00 47.16 204 GLU A N 1
ATOM 1649 C CA . GLU A 1 204 ? -20.675 28.565 -7.608 1.00 47.16 204 GLU A CA 1
ATOM 1650 C C . GLU A 1 204 ? -20.022 27.255 -7.149 1.00 47.16 204 GLU A C 1
ATOM 1652 O O . GLU A 1 204 ? -19.492 26.513 -7.983 1.00 47.16 204 GLU A O 1
ATOM 1657 N N . ALA A 1 205 ? -20.106 26.902 -5.860 1.00 50.22 205 ALA A N 1
ATOM 1658 C CA . ALA A 1 205 ? -19.527 25.655 -5.350 1.00 50.22 205 ALA A CA 1
ATOM 1659 C C . ALA A 1 205 ? -20.206 24.418 -5.965 1.00 50.22 205 ALA A C 1
ATOM 1661 O O . ALA A 1 205 ? -19.560 23.411 -6.257 1.00 50.22 205 ALA A O 1
ATOM 1662 N N . ASN A 1 206 ? -21.508 24.519 -6.242 1.00 44.66 206 ASN A N 1
ATOM 1663 C CA . ASN A 1 206 ? -22.295 23.438 -6.830 1.00 44.66 206 ASN A CA 1
ATOM 1664 C C . ASN A 1 206 ? -22.038 23.299 -8.343 1.00 44.66 206 ASN A C 1
ATOM 1666 O O . ASN A 1 206 ? -22.073 22.196 -8.888 1.00 44.66 206 ASN A O 1
ATOM 1670 N N . VAL A 1 207 ? -21.709 24.402 -9.028 1.00 49.81 207 VAL A N 1
ATOM 1671 C CA . VAL A 1 207 ? -21.258 24.374 -10.430 1.00 49.81 207 VAL A CA 1
ATOM 1672 C C . VAL A 1 207 ? -19.859 23.766 -10.529 1.00 49.81 207 VAL A C 1
ATOM 1674 O O . VAL A 1 207 ? -19.626 22.928 -11.400 1.00 49.81 207 VAL A O 1
ATOM 1677 N N . LYS A 1 208 ? -18.951 24.097 -9.603 1.00 49.19 208 LYS A N 1
ATOM 1678 C CA . LYS A 1 208 ? -17.595 23.530 -9.561 1.00 49.19 208 LYS A CA 1
ATOM 1679 C C . LYS A 1 208 ? -17.616 22.020 -9.290 1.00 49.19 208 LYS A C 1
ATOM 1681 O O . LYS A 1 208 ? -17.020 21.265 -10.054 1.00 49.19 208 LYS A O 1
ATOM 1686 N N . LEU A 1 209 ? -18.429 21.577 -8.325 1.00 47.62 209 LEU A N 1
ATOM 1687 C CA . LEU A 1 209 ? -18.638 20.158 -8.009 1.00 47.62 209 LEU A CA 1
ATOM 1688 C C . LEU A 1 209 ? -19.259 19.382 -9.188 1.00 47.62 209 LEU A C 1
ATOM 1690 O O . LEU A 1 209 ? -18.845 18.271 -9.508 1.00 47.62 209 LEU A O 1
ATOM 1694 N N . ARG A 1 210 ? -20.232 19.980 -9.892 1.00 43.81 210 ARG A N 1
ATOM 1695 C CA . ARG A 1 210 ? -20.829 19.391 -11.106 1.00 43.81 210 ARG A CA 1
ATOM 1696 C C . ARG A 1 210 ? -19.872 19.351 -12.294 1.00 43.81 210 ARG A C 1
ATOM 1698 O O . ARG A 1 210 ? -20.025 18.491 -13.157 1.00 43.81 210 ARG A O 1
ATOM 1705 N N . THR A 1 211 ? -18.903 20.260 -12.351 1.00 46.72 211 THR A N 1
ATOM 1706 C CA . THR A 1 211 ? -17.867 20.250 -13.391 1.00 46.72 211 THR A CA 1
ATOM 1707 C C . THR A 1 211 ? -16.828 19.163 -13.102 1.00 46.72 211 THR A C 1
ATOM 1709 O O . THR A 1 211 ? -16.407 18.480 -14.028 1.00 46.72 211 THR A O 1
ATOM 1712 N N . GLU A 1 212 ? -16.491 18.920 -11.831 1.00 50.53 212 GLU A N 1
ATOM 1713 C CA . GLU A 1 212 ? -15.606 17.819 -11.416 1.00 50.53 212 GLU A CA 1
ATOM 1714 C C . GLU A 1 212 ? -16.231 16.433 -11.631 1.00 50.53 212 GLU A C 1
ATOM 1716 O O . GLU A 1 212 ? -15.558 15.541 -12.136 1.00 50.53 212 GLU A O 1
ATOM 1721 N N . ILE A 1 213 ? -17.530 16.255 -11.352 1.00 49.62 213 ILE A N 1
ATOM 1722 C CA . ILE A 1 213 ? -18.229 14.971 -11.570 1.00 49.62 213 ILE A CA 1
ATOM 1723 C C . ILE A 1 213 ? -18.301 14.593 -13.063 1.00 49.62 213 ILE A C 1
ATOM 1725 O O . ILE A 1 213 ? -18.307 13.412 -13.396 1.00 49.62 213 ILE A O 1
ATOM 1729 N N . ASN A 1 214 ? -18.315 15.572 -13.972 1.00 38.16 214 ASN A N 1
ATOM 1730 C CA . ASN A 1 214 ? -18.310 15.314 -15.417 1.00 38.16 214 ASN A CA 1
ATOM 1731 C C . ASN A 1 214 ? -16.897 15.140 -16.005 1.00 38.16 214 ASN A C 1
ATOM 1733 O O . ASN A 1 214 ? -16.771 14.822 -17.182 1.00 38.16 214 ASN A O 1
ATOM 1737 N N . ARG A 1 215 ? -15.832 15.323 -15.211 1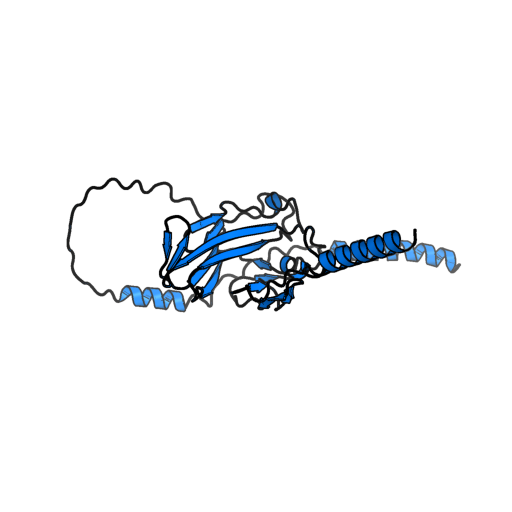.00 41.72 215 ARG A N 1
ATOM 1738 C CA . ARG A 1 215 ? -14.430 15.216 -15.651 1.00 41.72 215 ARG A CA 1
ATOM 1739 C C . ARG A 1 215 ? -13.827 13.824 -15.405 1.00 41.72 215 ARG A C 1
ATOM 1741 O O . ARG A 1 215 ? -12.614 13.697 -15.316 1.00 41.72 215 ARG A O 1
ATOM 1748 N N . PHE A 1 216 ? -14.658 12.793 -15.265 1.00 49.09 216 PHE A N 1
ATOM 1749 C CA . PHE A 1 216 ? -14.208 11.401 -15.119 1.00 49.09 216 PHE A CA 1
ATOM 1750 C C . PHE A 1 216 ? -14.163 10.630 -16.450 1.00 49.09 216 PHE A C 1
ATOM 1752 O O . PHE A 1 216 ? -13.745 9.477 -16.459 1.00 49.09 216 PHE A O 1
ATOM 1759 N N . GLU A 1 217 ? -14.572 11.237 -17.572 1.00 49.81 217 GLU A N 1
ATOM 1760 C CA . GLU A 1 217 ? -14.529 10.580 -18.893 1.00 49.81 217 GLU A CA 1
ATOM 1761 C C . GLU A 1 217 ? -13.338 11.008 -19.775 1.00 49.81 217 GLU A C 1
ATOM 1763 O O . GLU A 1 217 ? -13.072 10.345 -20.772 1.00 49.81 217 GLU A O 1
ATOM 1768 N N . ASP A 1 218 ? -12.574 12.036 -19.379 1.00 52.47 218 ASP A N 1
ATOM 1769 C CA . ASP A 1 218 ? -11.477 12.617 -20.177 1.00 52.47 218 ASP A CA 1
ATOM 1770 C C . ASP A 1 218 ? -10.112 12.572 -19.451 1.00 52.47 218 ASP A C 1
ATOM 1772 O O . ASP A 1 218 ? -9.287 13.479 -19.594 1.00 52.47 218 ASP A O 1
ATOM 1776 N N . GLU A 1 219 ? -9.848 11.540 -18.641 1.00 58.31 219 GLU A N 1
ATOM 1777 C CA . GLU A 1 219 ? -8.478 11.306 -18.163 1.00 58.31 219 GLU A CA 1
ATOM 1778 C C . GLU A 1 219 ? -7.582 10.919 -19.355 1.00 58.31 219 GLU A C 1
ATOM 1780 O O . GLU A 1 219 ? -7.940 10.027 -20.134 1.00 58.31 219 GLU A O 1
ATOM 1785 N N . PRO A 1 220 ? -6.427 11.586 -19.547 1.00 53.69 220 PRO A N 1
ATOM 1786 C CA . PRO A 1 220 ? -5.507 11.227 -20.614 1.00 53.69 220 PRO A CA 1
ATOM 1787 C C . PRO A 1 220 ? -5.056 9.777 -20.427 1.00 53.69 220 PRO A C 1
ATOM 1789 O O . PRO A 1 220 ? -4.774 9.341 -19.312 1.00 53.69 220 PRO A O 1
ATOM 1792 N N . VAL A 1 221 ? -4.988 9.028 -21.531 1.00 58.75 221 VAL A N 1
ATOM 1793 C CA . VAL A 1 221 ? -4.501 7.644 -21.531 1.00 58.75 221 VAL A CA 1
ATOM 1794 C C . VAL A 1 221 ? -3.116 7.624 -20.884 1.00 58.75 221 VAL A C 1
ATOM 1796 O O . VAL A 1 221 ? -2.173 8.192 -21.433 1.00 58.75 221 VAL A O 1
ATOM 1799 N N . VAL A 1 222 ? -3.018 6.995 -19.712 1.00 66.25 222 VAL A N 1
ATOM 1800 C CA . VAL A 1 222 ? -1.762 6.804 -18.980 1.00 66.25 222 VAL A CA 1
ATOM 1801 C C . VAL A 1 222 ? -0.777 6.091 -19.910 1.00 66.25 222 VAL A C 1
ATOM 1803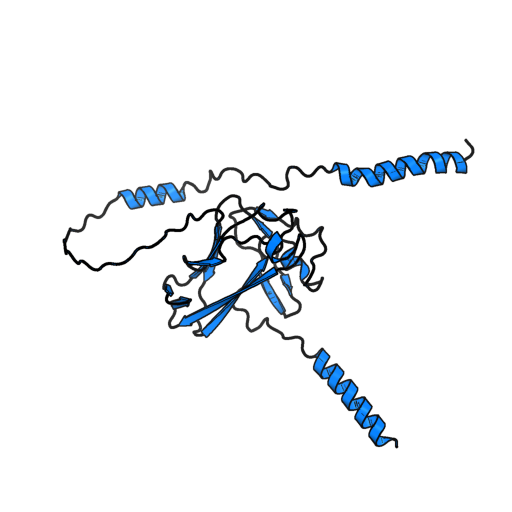 O O . VAL A 1 222 ? -1.073 5.000 -20.400 1.00 66.25 222 VAL A O 1
ATOM 1806 N N . GLU A 1 223 ? 0.370 6.720 -20.187 1.00 67.06 223 GLU A N 1
ATOM 1807 C CA . GLU A 1 223 ? 1.427 6.101 -20.989 1.00 67.06 223 GLU A CA 1
ATOM 1808 C C . GLU A 1 223 ? 1.923 4.846 -20.269 1.00 67.06 223 GLU A C 1
ATOM 1810 O O . GLU A 1 223 ? 2.375 4.909 -19.124 1.00 67.06 223 GLU A O 1
ATOM 1815 N N . ASP A 1 224 ? 1.798 3.698 -20.935 1.00 71.25 224 ASP A N 1
ATOM 1816 C CA . ASP A 1 224 ? 2.225 2.421 -20.380 1.00 71.25 224 ASP A CA 1
ATOM 1817 C C . ASP A 1 224 ? 3.761 2.403 -20.284 1.00 71.25 224 ASP A C 1
ATOM 1819 O O . ASP A 1 224 ? 4.431 2.368 -21.325 1.00 71.25 224 ASP A O 1
ATOM 1823 N N . PRO A 1 225 ? 4.352 2.382 -19.071 1.00 69.44 225 PRO A N 1
ATOM 1824 C CA . PRO A 1 225 ? 5.791 2.272 -18.908 1.00 69.44 225 PRO A CA 1
ATOM 1825 C C . PRO A 1 225 ? 6.336 0.988 -19.547 1.00 69.44 225 PRO A C 1
ATOM 1827 O O . PRO A 1 225 ? 7.531 0.929 -19.811 1.00 69.44 225 PRO A O 1
ATOM 1830 N N . TYR A 1 226 ? 5.499 -0.014 -19.844 1.00 70.38 226 TYR A N 1
ATOM 1831 C CA . TYR A 1 226 ? 5.885 -1.288 -20.454 1.00 70.38 226 TYR A CA 1
ATOM 1832 C C . TYR A 1 226 ? 5.864 -1.314 -21.985 1.00 70.38 226 TYR A C 1
ATOM 1834 O O . TYR A 1 226 ? 6.296 -2.311 -22.572 1.00 70.38 226 TYR A O 1
ATOM 1842 N N . ALA A 1 227 ? 5.432 -0.236 -22.644 1.00 64.69 227 ALA A N 1
ATOM 1843 C CA . ALA A 1 227 ? 5.227 -0.209 -24.094 1.00 64.69 227 ALA A CA 1
ATOM 1844 C C . ALA A 1 227 ? 6.506 -0.462 -24.920 1.00 64.69 227 ALA A C 1
ATOM 1846 O O . ALA A 1 227 ? 6.433 -0.977 -26.036 1.00 64.69 227 ALA A O 1
ATOM 1847 N N . GLU A 1 228 ? 7.685 -0.137 -24.383 1.00 64.31 228 GLU A N 1
ATOM 1848 C CA . GLU A 1 228 ? 8.960 -0.201 -25.111 1.00 64.31 228 GLU A CA 1
ATOM 1849 C C . GLU A 1 228 ? 9.713 -1.534 -24.965 1.00 64.31 228 GLU A C 1
ATOM 1851 O O . GLU A 1 228 ? 10.887 -1.631 -25.333 1.00 64.31 228 GLU A O 1
ATOM 1856 N N . GLN A 1 229 ? 9.083 -2.594 -24.445 1.00 61.22 229 GLN A N 1
ATOM 1857 C CA . GLN A 1 229 ? 9.782 -3.874 -24.334 1.00 61.22 229 GLN A CA 1
ATOM 1858 C C . GLN A 1 229 ? 10.049 -4.512 -25.698 1.00 61.22 229 GLN A C 1
ATOM 1860 O O . GLN A 1 229 ? 9.180 -5.106 -26.337 1.00 61.22 229 GLN A O 1
ATOM 1865 N N . ASP A 1 230 ? 11.316 -4.437 -26.101 1.00 58.12 230 ASP A N 1
ATOM 1866 C CA . ASP A 1 230 ? 11.854 -5.097 -27.277 1.00 58.12 230 ASP A CA 1
ATOM 1867 C C . ASP A 1 230 ? 11.769 -6.628 -27.121 1.00 58.12 230 ASP A C 1
ATOM 1869 O O . ASP A 1 230 ? 12.648 -7.299 -26.565 1.00 58.12 230 ASP A O 1
ATOM 1873 N N . THR A 1 231 ? 10.674 -7.204 -27.625 1.00 63.53 231 THR A N 1
ATOM 1874 C CA . THR A 1 231 ? 10.422 -8.659 -27.653 1.00 63.53 231 THR A CA 1
ATOM 1875 C C . THR A 1 231 ? 11.504 -9.446 -28.402 1.00 63.53 231 THR A C 1
ATOM 1877 O O . THR A 1 231 ? 11.560 -10.675 -28.296 1.00 63.53 231 THR A O 1
ATOM 1880 N N . SER A 1 232 ? 12.419 -8.764 -29.100 1.00 65.50 232 SER A N 1
ATOM 1881 C CA . SER A 1 232 ? 13.579 -9.347 -29.777 1.00 65.50 232 SER A CA 1
ATOM 1882 C C . SER A 1 232 ? 14.392 -10.285 -28.880 1.00 65.50 232 SER A C 1
ATOM 1884 O O . SER A 1 232 ? 14.877 -11.315 -29.353 1.00 65.50 232 SER A O 1
ATOM 1886 N N . HIS A 1 233 ? 14.484 -10.014 -27.572 1.00 65.50 233 HIS A N 1
ATOM 1887 C CA . HIS A 1 233 ? 15.261 -10.850 -26.650 1.00 65.50 233 HIS A CA 1
ATOM 1888 C C . HIS A 1 233 ? 14.666 -12.253 -26.419 1.00 65.50 233 HIS A C 1
ATOM 1890 O O . HIS A 1 233 ? 15.401 -13.183 -26.078 1.00 65.50 233 HIS A O 1
ATOM 1896 N N . MET A 1 234 ? 13.362 -12.442 -26.662 1.00 71.31 234 MET A N 1
ATOM 1897 C CA . MET A 1 234 ? 12.721 -13.763 -26.660 1.00 71.31 234 MET A CA 1
ATOM 1898 C C . MET A 1 234 ? 13.035 -14.568 -27.926 1.00 71.31 234 MET A C 1
ATOM 1900 O O . MET A 1 234 ? 13.023 -15.795 -27.879 1.00 71.31 234 MET A O 1
ATOM 1904 N N . PHE A 1 235 ? 13.351 -13.909 -29.047 1.00 76.00 235 PHE A N 1
ATOM 1905 C CA . PHE A 1 235 ? 13.651 -14.566 -30.325 1.00 76.00 235 PHE A CA 1
ATOM 1906 C C . PHE A 1 235 ? 15.122 -14.969 -30.476 1.00 76.00 235 PHE A C 1
ATOM 1908 O O . PHE A 1 235 ? 15.421 -15.894 -31.232 1.00 76.00 235 PHE A O 1
ATOM 1915 N N . ILE A 1 236 ? 16.039 -14.334 -29.738 1.00 80.06 236 ILE A N 1
ATOM 1916 C CA . ILE A 1 236 ? 17.480 -14.639 -29.779 1.00 80.06 236 ILE A CA 1
ATOM 1917 C C . ILE A 1 236 ? 17.776 -16.121 -29.459 1.00 80.06 236 ILE A C 1
ATOM 1919 O O . ILE A 1 236 ? 18.486 -16.752 -30.247 1.00 80.06 236 ILE A O 1
ATOM 1923 N N . PRO A 1 237 ? 17.221 -16.739 -28.395 1.00 77.75 237 PRO A N 1
ATOM 1924 C CA . PRO A 1 237 ? 17.447 -18.159 -28.116 1.00 77.75 237 PRO A CA 1
ATOM 1925 C C . PRO A 1 237 ? 16.934 -19.082 -29.229 1.00 77.75 237 PRO A C 1
ATOM 1927 O O . PRO A 1 237 ? 17.598 -20.062 -29.564 1.00 77.75 237 PRO A O 1
ATOM 1930 N N . PHE A 1 238 ? 15.792 -18.756 -29.847 1.00 82.81 238 PHE A N 1
ATOM 1931 C CA . PHE A 1 238 ? 15.250 -19.526 -30.971 1.00 82.81 238 PHE A CA 1
ATOM 1932 C C . PHE A 1 238 ? 16.115 -19.386 -32.227 1.00 82.81 238 PHE A C 1
ATOM 1934 O O . PHE A 1 238 ? 16.393 -20.385 -32.886 1.00 82.81 238 PHE A O 1
ATOM 1941 N N . LEU A 1 239 ? 16.596 -18.180 -32.539 1.00 83.00 239 LEU A N 1
ATOM 1942 C CA . LEU A 1 239 ? 17.512 -17.937 -33.658 1.00 83.00 239 LEU A CA 1
ATOM 1943 C C . LEU A 1 239 ? 18.833 -18.693 -33.490 1.00 83.00 239 LEU A C 1
ATOM 1945 O O . LEU A 1 239 ? 19.300 -19.317 -34.443 1.00 83.00 239 LEU A O 1
ATOM 1949 N N . ILE A 1 240 ? 19.400 -18.700 -32.281 1.00 83.12 240 ILE A N 1
ATOM 1950 C CA . ILE A 1 240 ? 20.604 -19.479 -31.960 1.00 83.12 240 ILE A CA 1
ATOM 1951 C C . ILE A 1 240 ? 2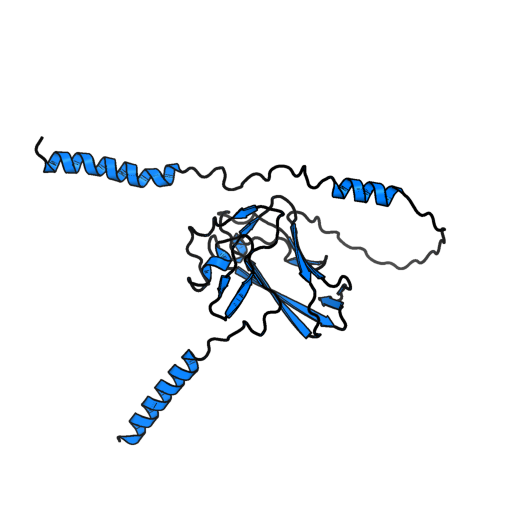0.319 -20.979 -32.105 1.00 83.12 240 ILE A C 1
ATOM 1953 O O . ILE A 1 240 ? 21.099 -21.692 -32.735 1.00 83.12 240 ILE A O 1
ATOM 1957 N N . ALA A 1 241 ? 19.183 -21.461 -31.592 1.00 82.94 241 ALA A N 1
ATOM 1958 C CA . ALA A 1 241 ? 18.794 -22.863 -31.716 1.00 82.94 241 ALA A CA 1
ATOM 1959 C C . ALA A 1 241 ? 18.651 -23.293 -33.186 1.00 82.94 241 ALA A C 1
ATOM 1961 O O . ALA A 1 241 ? 19.212 -24.318 -33.570 1.00 82.94 241 ALA A O 1
ATOM 1962 N N . PHE A 1 242 ? 17.986 -22.497 -34.030 1.00 83.50 242 PHE A N 1
ATOM 1963 C CA . PHE A 1 242 ? 17.889 -22.768 -35.468 1.00 83.50 242 PHE A CA 1
ATOM 1964 C C . PHE A 1 242 ? 19.261 -22.734 -36.152 1.00 83.50 242 PHE A C 1
ATOM 1966 O O . PHE A 1 242 ? 19.594 -23.659 -36.894 1.00 83.50 242 PHE A O 1
ATOM 1973 N N . ALA A 1 243 ? 20.088 -21.726 -35.864 1.00 81.69 243 ALA A N 1
ATOM 1974 C CA . ALA A 1 243 ? 21.423 -21.593 -36.445 1.00 81.69 243 ALA A CA 1
ATOM 1975 C C . ALA A 1 243 ? 22.356 -22.759 -36.075 1.00 81.69 243 ALA A C 1
ATOM 1977 O O . ALA A 1 243 ? 23.171 -23.170 -36.897 1.00 81.69 243 ALA A O 1
ATOM 1978 N N . CYS A 1 244 ? 22.222 -23.328 -34.874 1.00 81.75 244 CYS A N 1
ATOM 1979 C CA . CYS A 1 244 ? 22.975 -24.511 -34.454 1.00 81.75 244 CYS A CA 1
ATOM 1980 C C . CYS A 1 244 ? 22.357 -25.829 -34.951 1.00 81.75 244 CYS A C 1
ATOM 1982 O O . CYS A 1 244 ? 23.083 -26.801 -35.159 1.00 81.75 244 CYS A O 1
ATOM 1984 N N . PHE A 1 245 ? 21.041 -25.878 -35.173 1.00 82.38 245 PHE A N 1
ATOM 1985 C CA . PHE A 1 245 ? 20.336 -27.085 -35.603 1.00 82.38 245 PHE A CA 1
ATOM 1986 C C . PHE A 1 245 ? 20.629 -27.453 -37.063 1.00 82.38 245 PHE A C 1
ATOM 1988 O O . PHE A 1 245 ? 20.901 -28.618 -37.351 1.00 82.38 245 PHE A O 1
ATOM 1995 N N . PHE A 1 246 ? 20.636 -26.485 -37.987 1.00 79.69 246 PHE A N 1
ATOM 1996 C CA . PHE A 1 246 ? 20.839 -26.770 -39.416 1.00 79.69 246 PHE A CA 1
ATOM 1997 C C . PHE A 1 246 ? 22.215 -27.381 -39.759 1.00 79.69 246 PHE A C 1
ATOM 1999 O O . PHE A 1 246 ? 22.238 -28.366 -40.499 1.00 79.69 246 PHE A O 1
ATOM 2006 N N . PRO A 1 247 ? 23.354 -26.904 -39.214 1.00 76.12 247 PRO A N 1
ATOM 2007 C CA . PRO A 1 247 ? 24.661 -27.521 -39.451 1.00 76.12 247 PRO A CA 1
ATOM 2008 C C . PRO A 1 247 ? 24.763 -28.929 -38.859 1.00 76.12 247 PRO A C 1
ATOM 2010 O O . PRO A 1 247 ? 25.349 -29.818 -39.470 1.00 76.12 247 PRO A O 1
ATOM 2013 N N . VAL A 1 248 ? 24.171 -29.154 -37.682 1.00 76.12 248 VAL A N 1
ATOM 2014 C CA . VAL A 1 248 ? 24.173 -30.465 -37.018 1.00 76.12 248 VAL A CA 1
ATOM 2015 C C . VAL A 1 248 ? 23.310 -31.463 -37.791 1.00 76.12 248 VAL A C 1
ATOM 2017 O O . VAL A 1 248 ? 23.741 -32.591 -38.020 1.00 76.12 248 VAL A O 1
ATOM 2020 N N . LEU A 1 249 ? 22.137 -31.039 -38.268 1.00 72.88 249 LEU A N 1
ATOM 2021 C CA . LEU A 1 249 ? 21.267 -31.851 -39.116 1.00 72.88 249 LEU A CA 1
ATOM 2022 C C . LEU A 1 249 ? 21.940 -32.182 -40.457 1.00 72.88 249 LEU A C 1
ATOM 2024 O O . LEU A 1 249 ? 21.909 -33.332 -40.883 1.00 72.88 249 LEU A O 1
ATOM 2028 N N . PHE A 1 250 ? 22.617 -31.216 -41.086 1.00 73.81 250 PHE A N 1
ATOM 2029 C CA . PHE A 1 250 ? 23.370 -31.436 -42.326 1.00 73.81 250 PHE A CA 1
ATOM 2030 C C . PHE A 1 250 ? 24.513 -32.450 -42.133 1.00 73.81 250 PHE A C 1
ATOM 2032 O O . PHE A 1 250 ? 24.675 -33.374 -42.930 1.00 73.81 250 PHE A O 1
ATOM 2039 N N . CYS A 1 251 ? 25.249 -32.353 -41.021 1.00 71.50 251 CYS A N 1
ATOM 2040 C CA . CYS A 1 251 ? 26.319 -33.291 -40.673 1.00 71.50 251 CYS A CA 1
ATOM 2041 C C . CYS A 1 251 ? 25.814 -34.705 -40.332 1.00 71.50 251 CYS A C 1
ATOM 2043 O O . CYS A 1 251 ? 26.510 -35.683 -40.608 1.00 71.50 251 CYS A O 1
ATOM 2045 N N . LEU A 1 252 ? 24.623 -34.833 -39.736 1.00 72.31 252 LEU A N 1
ATOM 2046 C CA . LEU A 1 252 ? 24.042 -36.124 -39.343 1.00 72.31 252 LEU A CA 1
ATOM 2047 C C . LEU A 1 252 ? 23.278 -36.814 -40.481 1.00 72.31 252 LEU A C 1
ATOM 2049 O O . LEU A 1 252 ? 23.246 -38.043 -40.529 1.00 72.31 252 LEU A O 1
ATOM 2053 N N . CYS A 1 253 ? 22.685 -36.054 -41.404 1.00 73.62 253 CYS A N 1
ATOM 2054 C CA . CYS A 1 253 ? 21.856 -36.604 -42.475 1.00 73.62 253 CYS A CA 1
ATOM 2055 C C . CYS A 1 253 ? 22.619 -36.980 -43.755 1.00 73.62 253 CYS A C 1
ATOM 2057 O O . CYS A 1 253 ? 21.992 -37.569 -44.630 1.00 73.62 253 CYS A O 1
ATOM 2059 N N . LYS A 1 254 ? 23.933 -36.700 -43.870 1.00 62.03 254 LYS A N 1
ATOM 2060 C CA . LYS A 1 254 ? 24.743 -36.969 -45.086 1.00 62.03 254 LYS A CA 1
ATOM 2061 C C . LYS A 1 254 ? 23.975 -36.634 -46.383 1.00 62.03 254 LYS A C 1
ATOM 2063 O O . LYS A 1 254 ? 23.792 -37.496 -47.244 1.00 62.03 254 LYS A O 1
ATOM 2068 N N . LEU A 1 255 ? 23.497 -35.396 -46.485 1.00 55.56 255 LEU A N 1
ATOM 2069 C CA . LEU A 1 255 ? 23.021 -34.820 -47.747 1.00 55.56 255 LEU A CA 1
ATOM 2070 C C . LEU A 1 255 ? 24.197 -34.236 -48.532 1.00 55.56 255 LEU A C 1
ATOM 2072 O O . LEU A 1 255 ? 25.100 -33.659 -47.886 1.00 55.56 255 LEU A O 1
#

Solvent-accessible surface area (backbone atoms only — not comparable to full-atom values): 15483 Å² total; per-residue (Å²): 125,70,67,64,55,51,52,52,51,51,49,51,52,50,50,52,48,58,64,68,61,67,68,64,71,46,33,90,78,58,90,78,51,66,24,48,37,31,64,59,48,66,42,95,37,52,39,63,22,38,45,44,83,74,79,78,59,47,64,35,56,75,22,63,86,47,78,50,38,93,53,59,77,89,48,31,63,70,51,15,25,36,62,49,60,94,59,66,52,70,51,79,41,77,48,71,88,66,66,43,80,46,73,50,76,48,74,42,45,26,60,75,58,91,49,68,83,73,58,53,27,31,37,27,50,71,93,35,80,77,39,73,72,43,31,52,25,59,74,42,71,33,58,30,21,54,38,77,47,79,47,73,38,33,35,53,94,63,24,44,36,49,93,96,45,75,43,75,83,50,54,45,37,44,33,46,32,66,78,77,84,79,85,76,78,87,77,83,74,91,75,92,76,92,77,91,82,80,95,76,91,65,72,60,61,61,52,53,53,56,51,57,70,66,56,76,82,74,69,75,82,70,80,61,90,69,75,77,67,71,64,62,72,71,47,49,63,54,52,51,50,52,66,56,44,55,60,53,49,48,70,72,62,73,117

Mean predicted aligned error: 15.43 Å

Nearest PDB structures (foldseek):
  2jwp-assembly1_A  TM=8.726E-01  e=2.037E-12  unclassified
  2kr2-assembly1_A  TM=8.087E-01  e=5.806E-13  Xenopus laevis
  6a5b-assembly1_A  TM=7.133E-01  e=2.083E-07  Arabidopsis thaliana
  6a5e-assembly2_B  TM=7.628E-01  e=4.137E-06  Arabidopsis thaliana

Organism: Brugia malayi (NCBI:txid6279)

pLDDT: mean 80.25, std 20.73, range [27.58, 98.44]

Foldseek 3Di:
DPPVVVVVVVVVVVVVVVVVPPLQQCCVVDPAAALALAAWDADSSRNTHHYHPDPPAHKDQLQVPDQAPPDDSRCLSSARIHGDFPFKDKDKAFADPDWDKDKDKDKYFAADDFDWPPAFWFKDKPNRGPRHRDTRCVQQVGGRYIDMDMAMWTDDPLWIGHDPDIHNPRIIMIMTGRDDDDPPDPPDDDDDDDDDDDDDDDPVVVVVVVVVVVCPVDDPDGPDPCPPDPCVVVCVVVVVVVVVVVVVCCVVVVD

InterPro domains:
  IPR021720 Malectin domain [PF11721] (31-176)
  IPR039155 Malectin [PTHR13460] (11-184)

Sequence (255 aa):
MKIIGIIQLLSITFVHFALTLANVFLGDNIYYAVNCGGLAHTDLNGVHYQADPLRVGIASDFGSRLTIMRVDPRDAILYQTERYHTEDFTYTVPLPKDDGEYTLVLKFCEVYFQSSQQKVFDVIFNDEIVIADLDIFKEAGGIGVAYDRLLTFRVENGFLLYGDRRDSSGYIKITLSKDIPFLRDILFDEEIEEEEEEDRFDEEANVKLRTEINRFEDEPVVEDPYAEQDTSHMFIPFLIAFACFFPVLFCLCKL

Secondary structure (DSSP, 8-state):
-HHHHHHHHHHHHHHHHHHHT-----GGG-S--EETTS--EE-TT--EEEEP---SSEEE-GGGGSPPBSS-TTTGGGGT-EEE-SS-EEEEEEPPSS-EEEEEEEEE---S--STTSS-EEEEETTEEEEEEE-HHHHHTSTTB-EEEEEEEEEETTEEEETTEEE-SSEEEEEEES------------------------THHHHHHHHHHTTTS-------TTTT--THHHHHHHHHHHHHHHHHHHHHHT-

Radius of gyration: 27.15 Å; Cα contacts (8 Å, |Δi|>4): 346; chains: 1; bounding box: 51×88×77 Å